Protein AF-0000000066500981 (afdb_homodimer)

Solvent-accessible surface area (backbone atoms only — not comparable to full-atom values): 19220 Å² total; per-residue (Å²): 120,46,75,49,78,55,69,68,71,47,73,71,57,41,53,46,51,35,51,40,52,43,44,22,35,72,69,68,42,78,68,48,54,39,63,82,63,52,68,67,59,40,48,52,50,50,52,52,50,39,54,33,30,69,68,67,34,36,46,37,38,35,33,30,51,96,88,37,67,46,30,38,35,32,42,34,45,65,88,78,34,69,18,34,65,40,37,34,36,48,44,64,74,38,58,28,77,91,57,58,96,68,57,55,67,61,52,50,53,54,51,50,50,53,54,39,41,75,71,52,30,30,36,41,33,37,66,38,46,61,83,38,64,66,60,53,52,51,45,47,73,73,60,35,42,78,36,35,59,43,74,65,51,35,46,38,69,84,49,79,87,39,58,38,30,30,31,34,34,34,34,60,35,76,75,54,46,71,70,108,119,47,76,47,77,55,71,68,71,49,71,70,56,41,54,44,48,34,52,42,52,42,46,23,34,72,68,69,43,78,70,49,56,40,63,84,61,53,68,68,59,39,48,53,50,51,51,52,51,38,53,32,30,69,69,66,35,37,48,37,39,35,32,31,50,97,87,36,69,45,30,38,36,33,41,35,45,64,90,78,33,69,19,35,67,40,36,34,36,49,45,62,73,40,56,27,78,92,57,57,94,67,59,55,66,61,52,50,53,54,50,50,50,53,54,39,42,76,71,52,30,30,38,42,32,38,67,40,47,60,83,39,64,67,61,53,52,51,43,46,74,73,61,33,42,79,36,36,56,45,74,66,50,35,47,38,71,84,50,78,86,39,56,39,30,31,30,35,33,36,32,59,34,76,74,54,48,71,70,109

Organism: Dictyostelium discoideum (NCBI:txid44689)

InterPro domains:
  IPR000182 GNAT domain [PF00583] (46-144)
  IPR000182 GNAT domain [PS51186] (4-174)
  IPR016181 Acyl-CoA N-acyltransferase [SSF55729] (15-170)
  IPR050769 N-acetyltransferase, camello-type [PTHR13947] (61-156)

Secondary structure (DSSP, 8-state):
-EEEEES---HHHHHHHHHHHHHHHHTT--SS-PSSPPHHHHHHHHHHHHHHHHTTSEEEEEEEETTEEEEEEEEE--SS-GGGTTEEEEEEEEE-GGG-SSSHHHHHHHHHHHHHHHTT--EEEEEEETT-HHHHHHHHHTT-EEEEEEEEEEEESSSTTEEEEEEEEEEE-GGGGG--/-EEEEES---HHHHHHHHHHHHHHHHTT--SS-PSSPPHHHHHHHHHHHHHHHHTTSEEEEEEEETTEEEEEEEEE--SS-GGGTTEEEEEEEEE-GGG-SSSHHHHHHHHHHHHHHHTT--EEEEEEETT-HHHHHHHHHTT-EEEEEEEEEEEESSSTTEEEEEEEEEEE-GGGGG--

Sequence (360 aa):
MEIISIELINDSIKEQLVNLLIDGVENKAAIGFNFPLSREKAIEFWDKVNDELKSKSRILLVTLIEGSIVATIQSSWSNTYSNAKHRCEIQKLIVHSTHRKKGIAKLLLSEIEKYSLSIGKELLILDTSSTDPVTRTLYKSIGYVEVGSIPFFASHVSNQGEYSGTTIYYKLIGSLSNLKMEIISIELINDSIKEQLVNLLIDGVENKAAIGFNFPLSREKAIEFWDKVNDELKSKSRILLVTLIEGSIVATIQSSWSNTYSNAKHRCEIQKLIVHSTHRKKGIAKLLLSEIEKYSLSIGKELLILDTSSTDPVTRTLYKSIGYVEVGSIPFFASHVSNQGEYSGTTIYYKLIGSLSNLK

Nearest PDB structures (foldseek):
  5isv-assembly2_B  TM=8.549E-01  e=2.775E-10  Escherichia coli O157:H7
  2cnt-assembly4_D  TM=8.231E-01  e=2.605E-10  Salmonella enterica subsp. enterica serovar Typhimurium str. LT2
  3igr-assembly1_A  TM=7.800E-01  e=1.404E-08  Aliivibrio fischeri ES114
  8g0l-assembly1_A  TM=7.829E-01  e=1.064E-07  Homo sapiens
  6vp9-assembly1_A  TM=7.834E-01  e=1.286E-07  Homo sapiens

Foldseek 3Di:
DDKDKDLAQDPVNLVLQLVQVQQCQVVPFQAADEPRDDSVNSSVVVVVVRVCSNVVQKIKMFDDDPRGTFWIKMWGHDPPDPVTQQAIEIHRTTGRPVCPPVCVSVVNVVVVCVVSVVSRHFKYKYKGWPPDPVVVVSCVVVAKDWDAKDAQPADHPVVPPDGTMMIMTMHGHDPVNVVD/DDKDKDLAQDPVNLVLQLVQVQQCQVVPFQAADEPRDDSVNSSVVVVVVRVCSNVVQKIKMFDDDPRGTFWIKMWGHDPPDPVTQQAIEIHRTTGRPVCPPVCVSVVNVVVVCVVSVVSRHFKYKYKGWPPDPVVVCSCVVVAKDWDAKDWQPADHPVVPPDGTMMIMTMHGHDPVNVVD

pLDDT: mean 95.31, std 6.76, range [58.88, 98.94]

Structure (mmCIF, N/CA/C/O backbone):
data_AF-0000000066500981-model_v1
#
loop_
_entity.id
_entity.type
_entity.pdbx_description
1 polymer 'N-acetyltransferase domain-containing protein'
#
loop_
_atom_site.group_PDB
_atom_site.id
_atom_site.type_symbol
_atom_site.label_atom_id
_atom_site.label_alt_id
_atom_site.label_comp_id
_atom_site.label_asym_id
_atom_site.label_entity_id
_atom_site.label_seq_id
_atom_site.pdbx_PDB_ins_code
_atom_site.Cartn_x
_atom_site.Cartn_y
_atom_site.Cartn_z
_atom_site.occupancy
_atom_site.B_iso_or_equiv
_atom_site.auth_seq_id
_atom_site.auth_comp_id
_atom_site.auth_asym_id
_atom_site.auth_atom_id
_atom_site.pdbx_PDB_model_num
ATOM 1 N N . MET A 1 1 ? 11.078 -25.594 -18.312 1 91.94 1 MET A N 1
ATOM 2 C CA . MET A 1 1 ? 10.602 -24.516 -17.453 1 91.94 1 MET A CA 1
ATOM 3 C C . MET A 1 1 ? 11.523 -23.297 -17.547 1 91.94 1 MET A C 1
ATOM 5 O O . MET A 1 1 ? 12.742 -23.422 -17.438 1 91.94 1 MET A O 1
ATOM 9 N N . GLU A 1 2 ? 10.969 -22.156 -17.922 1 96.06 2 GLU A N 1
ATOM 10 C CA . GLU A 1 2 ? 11.734 -20.922 -18.047 1 96.06 2 GLU A CA 1
ATOM 11 C C . GLU A 1 2 ? 11.031 -19.766 -17.344 1 96.06 2 GLU A C 1
ATOM 13 O O . GLU A 1 2 ? 9.805 -19.672 -17.359 1 96.06 2 GLU A O 1
ATOM 18 N N . ILE A 1 3 ? 11.828 -18.922 -16.719 1 98.06 3 ILE A N 1
ATOM 19 C CA . ILE A 1 3 ? 11.289 -17.719 -16.109 1 98.06 3 ILE A CA 1
ATOM 20 C C . ILE A 1 3 ? 11.727 -16.5 -16.922 1 98.06 3 ILE A C 1
ATOM 22 O O . ILE A 1 3 ? 12.914 -16.328 -17.203 1 98.06 3 ILE A O 1
ATOM 26 N N . ILE A 1 4 ? 10.805 -15.68 -17.344 1 97.62 4 ILE A N 1
ATOM 27 C CA . ILE A 1 4 ? 11.164 -14.516 -18.141 1 97.62 4 ILE A CA 1
ATOM 28 C C . ILE A 1 4 ? 10.461 -13.281 -17.594 1 97.62 4 ILE A C 1
ATOM 30 O O . ILE A 1 4 ? 9.445 -13.383 -16.906 1 97.62 4 ILE A O 1
ATOM 34 N N . SER A 1 5 ? 11.016 -12.141 -17.875 1 98.06 5 SER A N 1
ATOM 35 C CA . SER A 1 5 ? 10.43 -10.852 -17.516 1 98.06 5 SER A CA 1
ATOM 36 C C . SER A 1 5 ? 9.531 -10.336 -18.641 1 98.06 5 SER A C 1
ATOM 38 O O . SER A 1 5 ? 9.93 -10.344 -19.812 1 98.06 5 SER A O 1
ATOM 40 N N . ILE A 1 6 ? 8.344 -9.914 -18.328 1 98.19 6 ILE A N 1
ATOM 41 C CA . ILE A 1 6 ? 7.41 -9.344 -19.297 1 98.19 6 ILE A CA 1
ATOM 42 C C . ILE A 1 6 ? 7.48 -7.816 -19.25 1 98.19 6 ILE A C 1
ATOM 44 O O . ILE A 1 6 ? 7.254 -7.219 -18.188 1 98.19 6 ILE A O 1
ATOM 48 N N . GLU A 1 7 ? 7.73 -7.211 -20.359 1 96 7 GLU A N 1
ATOM 49 C CA . GLU A 1 7 ? 7.844 -5.758 -20.406 1 96 7 GLU A CA 1
ATOM 50 C C . GLU A 1 7 ? 6.539 -5.117 -20.891 1 96 7 GLU A C 1
ATOM 52 O O . GLU A 1 7 ? 6.277 -3.947 -20.594 1 96 7 GLU A O 1
ATOM 57 N N . LEU A 1 8 ? 5.859 -5.938 -21.656 1 97.38 8 LEU A N 1
ATOM 58 C CA . LEU A 1 8 ? 4.582 -5.516 -22.234 1 97.38 8 LEU A CA 1
ATOM 59 C C . LEU A 1 8 ? 3.627 -6.699 -22.359 1 97.38 8 LEU A C 1
ATOM 61 O O . LEU A 1 8 ? 4.02 -7.77 -22.828 1 97.38 8 LEU A O 1
ATOM 65 N N . ILE A 1 9 ? 2.424 -6.414 -21.938 1 98.62 9 ILE A N 1
ATOM 66 C CA . ILE A 1 9 ? 1.414 -7.465 -22.031 1 98.62 9 ILE A CA 1
ATOM 67 C C . ILE A 1 9 ? 0.625 -7.312 -23.328 1 98.62 9 ILE A C 1
ATOM 69 O O . ILE A 1 9 ? -0.277 -6.477 -23.422 1 98.62 9 ILE A O 1
ATOM 73 N N . ASN A 1 10 ? 0.922 -8.102 -24.328 1 97.81 10 ASN A N 1
ATOM 74 C CA . ASN A 1 10 ? 0.124 -8.109 -25.547 1 97.81 10 ASN A CA 1
ATOM 75 C C . ASN A 1 10 ? -1.108 -9 -25.406 1 97.81 10 ASN A C 1
ATOM 77 O O . ASN A 1 10 ? -1.33 -9.594 -24.344 1 97.81 10 ASN A O 1
ATOM 81 N N . ASP A 1 11 ? -1.882 -9.156 -26.422 1 97.5 11 ASP A N 1
ATOM 82 C CA . ASP A 1 11 ? -3.17 -9.836 -26.344 1 97.5 11 ASP A CA 1
ATOM 83 C C . ASP A 1 11 ? -2.99 -11.312 -25.984 1 97.5 11 ASP A C 1
ATOM 85 O O . ASP A 1 11 ? -3.729 -11.852 -25.156 1 97.5 11 ASP A O 1
ATOM 89 N N . SER A 1 12 ? -2.061 -11.953 -26.578 1 97.31 12 SER A N 1
ATOM 90 C CA . SER A 1 12 ? -1.837 -13.375 -26.328 1 97.31 12 SER A CA 1
ATOM 91 C C . SER A 1 12 ? -1.402 -13.617 -24.891 1 97.31 12 SER A C 1
ATOM 93 O O . SER A 1 12 ? -1.925 -14.516 -24.219 1 97.31 12 SER A O 1
ATOM 95 N N . ILE A 1 13 ? -0.429 -12.836 -24.453 1 98.38 13 ILE A N 1
ATOM 96 C CA . ILE A 1 13 ? 0.041 -12.93 -23.062 1 98.38 13 ILE A CA 1
ATOM 97 C C . ILE A 1 13 ? -1.108 -12.617 -22.109 1 98.38 13 ILE A C 1
ATOM 99 O O . ILE A 1 13 ? -1.301 -13.328 -21.125 1 98.38 13 ILE A O 1
ATOM 103 N N . LYS A 1 14 ? -1.845 -11.586 -22.484 1 98.62 14 LYS A N 1
ATOM 104 C CA . LYS A 1 14 ? -2.951 -11.156 -21.641 1 98.62 14 LYS A CA 1
ATOM 105 C C . LYS A 1 14 ? -3.957 -12.289 -21.438 1 98.62 14 LYS A C 1
ATOM 107 O O . LYS A 1 14 ? -4.434 -12.508 -20.312 1 98.62 14 LYS A O 1
ATOM 112 N N . GLU A 1 15 ? -4.27 -12.977 -22.438 1 98.75 15 GLU A N 1
ATOM 113 C CA . GLU A 1 15 ? -5.219 -14.078 -22.359 1 98.75 15 GLU A CA 1
ATOM 114 C C . GLU A 1 15 ? -4.738 -15.148 -21.375 1 98.75 15 GLU A C 1
ATOM 116 O O . GLU A 1 15 ? -5.52 -15.641 -20.562 1 98.75 15 GLU A O 1
ATOM 121 N N . GLN A 1 16 ? -3.531 -15.484 -21.422 1 98.88 16 GLN A N 1
ATOM 122 C CA . GLN A 1 16 ? -2.975 -16.5 -20.531 1 98.88 16 GLN A CA 1
ATOM 123 C C . GLN A 1 16 ? -2.959 -16 -19.078 1 98.88 16 GLN A C 1
ATOM 125 O O . GLN A 1 16 ? -3.277 -16.75 -18.156 1 98.88 16 GLN A O 1
ATOM 130 N N . LEU A 1 17 ? -2.635 -14.773 -18.922 1 98.94 17 LEU A N 1
ATOM 131 C CA . LEU A 1 17 ? -2.574 -14.188 -17.578 1 98.94 17 LEU A CA 1
ATOM 132 C C . LEU A 1 17 ? -3.965 -14.109 -16.969 1 98.94 17 LEU A C 1
ATOM 134 O O . LEU A 1 17 ? -4.133 -14.359 -15.766 1 98.94 17 LEU A O 1
ATOM 138 N N . VAL A 1 18 ? -4.91 -13.727 -17.812 1 98.88 18 VAL A N 1
ATOM 139 C CA . VAL A 1 18 ? -6.293 -13.672 -17.344 1 98.88 18 VAL A CA 1
ATOM 140 C C . VAL A 1 18 ? -6.734 -15.047 -16.859 1 98.88 18 VAL A C 1
ATOM 142 O O . VAL A 1 18 ? -7.285 -15.172 -15.766 1 98.88 18 VAL A O 1
ATOM 145 N N . ASN A 1 19 ? -6.434 -16.062 -17.625 1 98.81 19 ASN A N 1
ATOM 146 C CA . ASN A 1 19 ? -6.801 -17.422 -17.25 1 98.81 19 ASN A CA 1
ATOM 147 C C . ASN A 1 19 ? -6.09 -17.859 -15.977 1 98.81 19 ASN A C 1
ATOM 149 O O . ASN A 1 19 ? -6.684 -18.531 -15.133 1 98.81 19 ASN A O 1
ATOM 153 N N . LEU A 1 20 ? -4.902 -17.516 -15.867 1 98.88 20 LEU A N 1
ATOM 154 C CA . LEU A 1 20 ? -4.133 -17.875 -14.68 1 98.88 20 LEU A CA 1
ATOM 155 C C . LEU A 1 20 ? -4.715 -17.203 -13.438 1 98.88 20 LEU A C 1
ATOM 157 O O . LEU A 1 20 ? -4.848 -17.828 -12.391 1 98.88 20 LEU A O 1
ATOM 161 N N . LEU A 1 21 ? -5.043 -15.922 -13.562 1 98.81 21 LEU A N 1
ATOM 162 C CA . LEU A 1 21 ? -5.629 -15.195 -12.445 1 98.81 21 LEU A CA 1
ATOM 163 C C . LEU A 1 21 ? -6.945 -15.828 -12.008 1 98.81 21 LEU A C 1
ATOM 165 O O . LEU A 1 21 ? -7.172 -16.031 -10.812 1 98.81 21 LEU A O 1
ATOM 169 N N . ILE A 1 22 ? -7.762 -16.156 -12.969 1 98.69 22 ILE A N 1
ATOM 170 C CA . ILE A 1 22 ? -9.062 -16.75 -12.68 1 98.69 22 ILE A CA 1
ATOM 171 C C . ILE A 1 22 ? -8.867 -18.109 -12.008 1 98.69 22 ILE A C 1
ATOM 173 O O . ILE A 1 22 ? -9.531 -18.422 -11.023 1 98.69 22 ILE A O 1
ATOM 177 N N . ASP A 1 23 ? -7.93 -18.922 -12.508 1 98.62 23 ASP A N 1
ATOM 178 C CA . ASP A 1 23 ? -7.609 -20.203 -11.883 1 98.62 23 ASP A CA 1
ATOM 179 C C . ASP A 1 23 ? -7.172 -20.016 -10.438 1 98.62 23 ASP A C 1
ATOM 181 O O . ASP A 1 23 ? -7.598 -20.75 -9.547 1 98.62 23 ASP A O 1
ATOM 185 N N . GLY A 1 24 ? -6.281 -19.031 -10.203 1 97.44 24 GLY A N 1
ATOM 186 C CA . GLY A 1 24 ? -5.832 -18.75 -8.852 1 97.44 24 GLY A CA 1
ATOM 187 C C . GLY A 1 24 ? -6.969 -18.422 -7.906 1 97.44 24 GLY A C 1
ATOM 188 O O . GLY A 1 24 ? -7.047 -18.984 -6.805 1 97.44 24 GLY A O 1
ATOM 189 N N . VAL A 1 25 ? -7.848 -17.547 -8.336 1 96.75 25 VAL A N 1
ATOM 190 C CA . VAL A 1 25 ? -8.977 -17.125 -7.512 1 96.75 25 VAL A CA 1
ATOM 191 C C . VAL A 1 25 ? -9.898 -18.328 -7.25 1 96.75 25 VAL A C 1
ATOM 193 O O . VAL A 1 25 ? -10.328 -18.547 -6.117 1 96.75 25 VAL A O 1
ATOM 196 N N . GLU A 1 26 ? -10.133 -19.109 -8.25 1 95.94 26 GLU A N 1
ATOM 197 C CA . GLU A 1 26 ? -10.984 -20.297 -8.133 1 95.94 26 GLU A CA 1
ATOM 198 C C . GLU A 1 26 ? -10.398 -21.297 -7.141 1 95.94 26 GLU A C 1
ATOM 200 O O . GLU A 1 26 ? -11.141 -22.016 -6.469 1 95.94 26 GLU A O 1
ATOM 205 N N . ASN A 1 27 ? -9.156 -21.297 -7.113 1 94.88 27 ASN A N 1
ATOM 206 C CA . ASN A 1 27 ? -8.492 -22.281 -6.266 1 94.88 27 ASN A CA 1
ATOM 207 C C . ASN A 1 27 ? -7.918 -21.625 -5.004 1 94.88 27 ASN A C 1
ATOM 209 O O . ASN A 1 27 ? -6.891 -22.062 -4.488 1 94.88 27 ASN A O 1
ATOM 213 N N . LYS A 1 28 ? -8.398 -20.5 -4.551 1 89.44 28 LYS A N 1
ATOM 214 C CA . LYS A 1 28 ? -8.297 -19.906 -3.225 1 89.44 28 LYS A CA 1
ATOM 215 C C . LYS A 1 28 ? -6.926 -19.281 -3 1 89.44 28 LYS A C 1
ATOM 217 O O . LYS A 1 28 ? -6.402 -19.297 -1.885 1 89.44 28 LYS A O 1
ATOM 222 N N . ALA A 1 29 ? -6.359 -18.875 -4.117 1 90 29 ALA A N 1
ATOM 223 C CA . ALA A 1 29 ? -5.152 -18.078 -3.93 1 90 29 ALA A CA 1
ATOM 224 C C . ALA A 1 29 ? -5.469 -16.766 -3.209 1 90 29 ALA A C 1
ATOM 226 O O . ALA A 1 29 ? -6.492 -16.141 -3.473 1 90 29 ALA A O 1
ATOM 227 N N . ALA A 1 30 ? -4.676 -16.344 -2.271 1 90.25 30 ALA A N 1
ATOM 228 C CA . ALA A 1 30 ? -4.836 -15.094 -1.533 1 90.25 30 ALA A CA 1
ATOM 229 C C . ALA A 1 30 ? -4.258 -13.914 -2.312 1 90.25 30 ALA A C 1
ATOM 231 O O . ALA A 1 30 ? -3.232 -13.352 -1.922 1 90.25 30 ALA A O 1
ATOM 232 N N . ILE A 1 31 ? -5.027 -13.516 -3.363 1 95.06 31 ILE A N 1
ATOM 233 C CA . ILE A 1 31 ? -4.41 -12.555 -4.273 1 95.06 31 ILE A CA 1
ATOM 234 C C . ILE A 1 31 ? -5.34 -11.367 -4.48 1 95.06 31 ILE A C 1
ATOM 236 O O . ILE A 1 31 ? -5.262 -10.68 -5.504 1 95.06 31 ILE A O 1
ATOM 240 N N . GLY A 1 32 ? -6.336 -11.133 -3.58 1 96.5 32 GLY A N 1
ATOM 241 C CA . GLY A 1 32 ? -7.035 -9.859 -3.521 1 96.5 32 GLY A CA 1
ATOM 242 C C . GLY A 1 32 ? -8.422 -9.914 -4.129 1 96.5 32 GLY A C 1
ATOM 243 O O . GLY A 1 32 ? -9.156 -8.922 -4.105 1 96.5 32 GLY A O 1
ATOM 244 N N . PHE A 1 33 ? -8.883 -11.102 -4.629 1 96.44 33 PHE A N 1
ATOM 245 C CA . PHE A 1 33 ? -10.164 -11.203 -5.312 1 96.44 33 PHE A CA 1
ATOM 246 C C . PHE A 1 33 ? -11.047 -12.25 -4.652 1 96.44 33 PHE A C 1
ATOM 248 O O . PHE A 1 33 ? -10.547 -13.219 -4.078 1 96.44 33 PHE A O 1
ATOM 255 N N . ASN A 1 34 ? -12.32 -12.055 -4.77 1 94.31 34 ASN A N 1
ATOM 256 C CA . ASN A 1 34 ? -13.297 -13.062 -4.375 1 94.31 34 ASN A CA 1
ATOM 257 C C . ASN A 1 34 ? -13.727 -13.922 -5.562 1 94.31 34 ASN A C 1
ATOM 259 O O . ASN A 1 34 ? -13.766 -13.438 -6.699 1 94.31 34 ASN A O 1
ATOM 263 N N . PHE A 1 35 ? -14 -15.086 -5.191 1 92.75 35 PHE A N 1
ATOM 264 C CA . PHE A 1 35 ? -14.617 -15.953 -6.188 1 92.75 35 PHE A CA 1
ATOM 265 C C . PHE A 1 35 ? -16.125 -15.68 -6.273 1 92.75 35 PHE A C 1
ATOM 267 O O . PHE A 1 35 ? -16.781 -15.508 -5.254 1 92.75 35 PHE A O 1
ATOM 274 N N . PRO A 1 36 ? -16.625 -15.727 -7.539 1 94.88 36 PRO A N 1
ATOM 275 C CA . PRO A 1 36 ? -15.953 -15.836 -8.836 1 94.88 36 PRO A CA 1
ATOM 276 C C . PRO A 1 36 ? -15.367 -14.508 -9.312 1 94.88 36 PRO A C 1
ATOM 278 O O . PRO A 1 36 ? -15.867 -13.438 -8.938 1 94.88 36 PRO A O 1
ATOM 281 N N . LEU A 1 37 ? -14.336 -14.609 -10.023 1 97.06 37 LEU A N 1
ATOM 282 C CA . LEU A 1 37 ? -13.758 -13.453 -10.711 1 97.06 37 LEU A CA 1
ATOM 283 C C . LEU A 1 37 ? -14.156 -13.445 -12.188 1 97.06 37 LEU A C 1
ATOM 285 O O . LEU A 1 37 ? -13.875 -14.398 -12.914 1 97.06 37 LEU A O 1
ATOM 289 N N . SER A 1 38 ? -14.812 -12.383 -12.578 1 97.56 38 SER A N 1
ATOM 290 C CA . SER A 1 38 ? -15.219 -12.297 -13.977 1 97.56 38 SER A CA 1
ATOM 291 C C . SER A 1 38 ? -14.023 -12.047 -14.891 1 97.56 38 SER A C 1
ATOM 293 O O . SER A 1 38 ? -13.016 -11.492 -14.453 1 97.56 38 SER A O 1
ATOM 295 N N . ARG A 1 39 ? -14.156 -12.461 -16.094 1 98.44 39 ARG A N 1
ATOM 296 C CA . ARG A 1 39 ? -13.117 -12.227 -17.078 1 98.44 39 ARG A CA 1
ATOM 297 C C . ARG A 1 39 ? -12.875 -10.734 -17.281 1 98.44 39 ARG A C 1
ATOM 299 O O . ARG A 1 39 ? -11.734 -10.297 -17.422 1 98.44 39 ARG A O 1
ATOM 306 N N . GLU A 1 40 ? -13.914 -9.953 -17.234 1 98.19 40 GLU A N 1
ATOM 307 C CA . GLU A 1 40 ? -13.812 -8.508 -17.422 1 98.19 40 GLU A CA 1
ATOM 308 C C . GLU A 1 40 ? -12.945 -7.875 -16.328 1 98.19 40 GLU A C 1
ATOM 310 O O . GLU A 1 40 ? -12.086 -7.043 -16.625 1 98.19 40 GLU A O 1
ATOM 315 N N . LYS A 1 41 ? -13.148 -8.266 -15.133 1 98 41 LYS A N 1
ATOM 316 C CA . LYS A 1 41 ? -12.375 -7.734 -14.016 1 98 41 LYS A CA 1
ATOM 317 C C . LYS A 1 41 ? -10.93 -8.195 -14.078 1 98 41 LYS A C 1
ATOM 319 O O . LYS A 1 41 ? -10.016 -7.445 -13.734 1 98 41 LYS A O 1
ATOM 324 N N . ALA A 1 42 ? -10.75 -9.406 -14.5 1 98.75 42 ALA A N 1
ATOM 325 C CA . ALA A 1 42 ? -9.391 -9.914 -14.688 1 98.75 42 ALA A CA 1
ATOM 326 C C . ALA A 1 42 ? -8.648 -9.117 -15.75 1 98.75 42 ALA A C 1
ATOM 328 O O . ALA A 1 42 ? -7.473 -8.781 -15.578 1 98.75 42 ALA A O 1
ATOM 329 N N . ILE A 1 43 ? -9.328 -8.836 -16.812 1 98.75 43 ILE A N 1
ATOM 330 C CA . ILE A 1 43 ? -8.742 -8.047 -17.891 1 98.75 43 ILE A CA 1
ATOM 331 C C . ILE A 1 43 ? -8.375 -6.656 -17.375 1 98.75 43 ILE A C 1
ATOM 333 O O . ILE A 1 43 ? -7.273 -6.16 -17.625 1 98.75 43 ILE A O 1
ATOM 337 N N . GLU A 1 44 ? -9.25 -6.074 -16.656 1 98.31 44 GLU A N 1
ATOM 338 C CA . GLU A 1 44 ? -9.016 -4.746 -16.094 1 98.31 44 GLU A CA 1
ATOM 339 C C . GLU A 1 44 ? -7.77 -4.742 -15.211 1 98.31 44 GLU A C 1
ATOM 341 O O . GLU A 1 44 ? -6.973 -3.805 -15.258 1 98.31 44 GLU A O 1
ATOM 346 N N . PHE A 1 45 ? -7.684 -5.789 -14.438 1 98.62 45 PHE A N 1
ATOM 347 C CA . PHE A 1 45 ? -6.52 -5.902 -13.562 1 98.62 45 PHE A CA 1
ATOM 348 C C . PHE A 1 45 ? -5.23 -5.918 -14.375 1 98.62 45 PHE A C 1
ATOM 350 O O . PHE A 1 45 ? -4.301 -5.16 -14.086 1 98.62 45 PHE A O 1
ATOM 357 N N . TRP A 1 46 ? -5.188 -6.703 -15.336 1 98.81 46 TRP A N 1
ATOM 358 C CA . TRP A 1 46 ? -3.951 -6.859 -16.094 1 98.81 46 TRP A CA 1
ATOM 359 C C . TRP A 1 46 ? -3.678 -5.633 -16.953 1 98.81 46 TRP A C 1
ATOM 361 O O . TRP A 1 46 ? -2.523 -5.32 -17.25 1 98.81 46 TRP A O 1
ATOM 371 N N . ASP A 1 47 ? -4.727 -4.902 -17.375 1 98.56 47 ASP A N 1
ATOM 372 C CA . ASP A 1 47 ? -4.527 -3.629 -18.047 1 98.56 47 ASP A CA 1
ATOM 373 C C . ASP A 1 47 ? -3.824 -2.623 -17.141 1 98.56 47 ASP A C 1
ATOM 375 O O . ASP A 1 47 ? -2.943 -1.885 -17.578 1 98.56 47 ASP A O 1
ATOM 379 N N . LYS A 1 48 ? -4.25 -2.654 -15.906 1 97.75 48 LYS A N 1
ATOM 380 C CA . LYS A 1 48 ? -3.6 -1.773 -14.945 1 97.75 48 LYS A CA 1
ATOM 381 C C . LYS A 1 48 ? -2.143 -2.172 -14.727 1 97.75 48 LYS A C 1
ATOM 383 O O . LYS A 1 48 ? -1.262 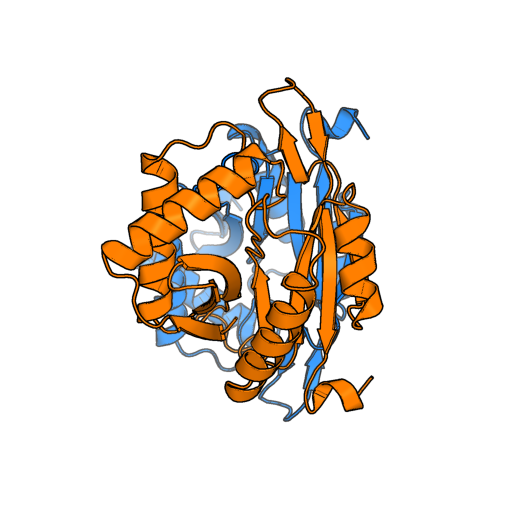-1.312 -14.664 1 97.75 48 LYS A O 1
ATOM 388 N N . VAL A 1 49 ? -1.905 -3.494 -14.602 1 98.62 49 VAL A N 1
ATOM 389 C CA . VAL A 1 49 ? -0.536 -3.982 -14.484 1 98.62 49 VAL A CA 1
ATOM 390 C C . VAL A 1 49 ? 0.285 -3.525 -15.688 1 98.62 49 VAL A C 1
ATOM 392 O O . VAL A 1 49 ? 1.411 -3.049 -15.531 1 98.62 49 VAL A O 1
ATOM 395 N N . ASN A 1 50 ? -0.282 -3.621 -16.844 1 98.75 50 ASN A N 1
ATOM 396 C CA . ASN A 1 50 ? 0.407 -3.223 -18.062 1 98.75 50 ASN A CA 1
ATOM 397 C C . ASN A 1 50 ? 0.791 -1.745 -18.031 1 98.75 50 ASN A C 1
ATOM 399 O O . ASN A 1 50 ? 1.884 -1.375 -18.469 1 98.75 50 ASN A O 1
ATOM 403 N N . ASP A 1 51 ? -0.117 -0.907 -17.594 1 97.5 51 ASP A N 1
ATOM 404 C CA . ASP A 1 51 ? 0.172 0.518 -17.469 1 97.5 51 ASP A CA 1
ATOM 405 C C . ASP A 1 51 ? 1.365 0.754 -16.547 1 97.5 51 ASP A C 1
ATOM 407 O O . ASP A 1 51 ? 2.207 1.612 -16.812 1 97.5 51 ASP A O 1
ATOM 411 N N . GLU A 1 52 ? 1.427 0.003 -15.484 1 97.69 52 GLU A N 1
ATOM 412 C CA . GLU A 1 52 ? 2.49 0.182 -14.5 1 97.69 52 GLU A CA 1
ATOM 413 C C . GLU A 1 52 ? 3.812 -0.39 -15.008 1 97.69 52 GLU A C 1
ATOM 415 O O . GLU A 1 52 ? 4.887 0.067 -14.609 1 97.69 52 GLU A O 1
ATOM 420 N N . LEU A 1 53 ? 3.729 -1.424 -15.852 1 98.19 53 LEU A N 1
ATOM 421 C CA . LEU A 1 53 ? 4.934 -1.883 -16.531 1 98.19 53 LEU A CA 1
ATOM 422 C C . LEU A 1 53 ? 5.508 -0.783 -17.422 1 98.19 53 LEU A C 1
ATOM 424 O O . LEU A 1 53 ? 6.715 -0.529 -17.406 1 98.19 53 LEU A O 1
ATOM 428 N N . LYS A 1 54 ? 4.672 -0.046 -18.078 1 96.62 54 LYS A N 1
ATOM 429 C CA . LYS A 1 54 ? 5.078 1.013 -19 1 96.62 54 LYS A CA 1
ATOM 430 C C . LYS A 1 54 ? 5.688 2.191 -18.25 1 96.62 54 LYS A C 1
ATOM 432 O O . LYS A 1 54 ? 6.648 2.805 -18.719 1 96.62 54 LYS A O 1
ATOM 437 N N . SER A 1 55 ? 5.137 2.445 -17.125 1 95.19 55 SER A N 1
ATOM 438 C CA . SER A 1 55 ? 5.609 3.584 -16.344 1 95.19 55 SER A CA 1
ATOM 439 C C . SER A 1 55 ? 6.836 3.215 -15.508 1 95.19 55 SER A C 1
ATOM 441 O O . SER A 1 55 ? 7.344 4.039 -14.742 1 95.19 55 SER A O 1
ATOM 443 N N . LYS A 1 56 ? 7.273 1.938 -15.602 1 95.75 56 LYS A N 1
ATOM 444 C CA . LYS A 1 56 ? 8.461 1.438 -14.914 1 95.75 56 LYS A CA 1
ATOM 445 C C . LYS A 1 56 ? 8.297 1.546 -13.398 1 95.75 56 LYS A C 1
ATOM 447 O O . LYS A 1 56 ? 9.203 2.01 -12.703 1 95.75 56 LYS A O 1
ATOM 452 N N . SER A 1 57 ? 7.137 1.198 -12.922 1 97.62 57 SER A N 1
ATOM 453 C CA . SER A 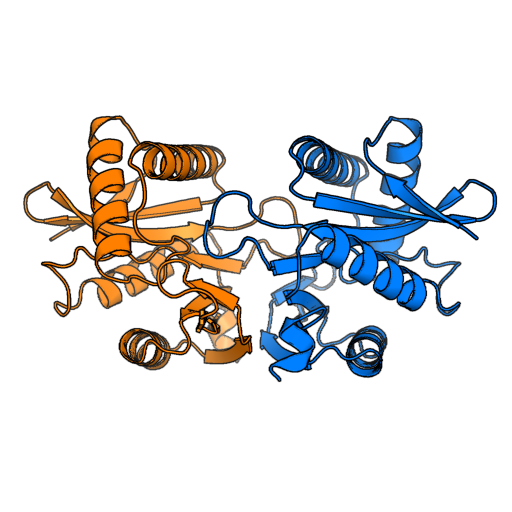1 57 ? 6.859 1.153 -11.492 1 97.62 57 SER A CA 1
ATOM 454 C C . SER A 1 57 ? 6.523 -0.262 -11.039 1 97.62 57 SER A C 1
ATOM 456 O O . SER A 1 57 ? 6.102 -0.47 -9.898 1 97.62 57 SER A O 1
ATOM 458 N N . ARG A 1 58 ? 6.707 -1.222 -11.992 1 98.31 58 ARG A N 1
ATOM 459 C CA . ARG A 1 58 ? 6.395 -2.619 -11.711 1 98.31 58 ARG A CA 1
ATOM 460 C C . ARG A 1 58 ? 7.184 -3.551 -12.625 1 98.31 58 ARG A C 1
ATOM 462 O O . ARG A 1 58 ? 7.555 -3.166 -13.742 1 98.31 58 ARG A O 1
ATOM 469 N N . ILE A 1 59 ? 7.492 -4.68 -12.164 1 98.25 59 ILE A N 1
ATOM 470 C CA . ILE A 1 59 ? 8.023 -5.754 -13 1 98.25 59 ILE A CA 1
ATOM 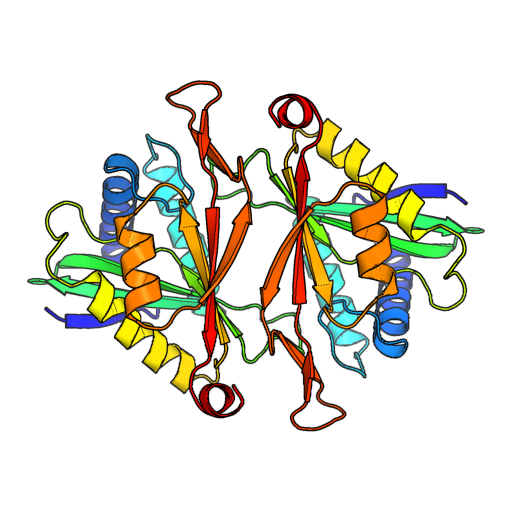471 C C . ILE A 1 59 ? 7.137 -6.992 -12.867 1 98.25 59 ILE A C 1
ATOM 473 O O . ILE A 1 59 ? 6.5 -7.203 -11.836 1 98.25 59 ILE A O 1
ATOM 477 N N . LEU A 1 60 ? 7.074 -7.754 -13.93 1 98.81 60 LEU A N 1
ATOM 478 C CA . LEU A 1 60 ? 6.312 -8.992 -14 1 98.81 60 LEU A CA 1
ATOM 479 C C . LEU A 1 60 ? 7.18 -10.141 -14.516 1 98.81 60 LEU A C 1
ATOM 481 O O . LEU A 1 60 ? 7.715 -10.07 -15.625 1 98.81 60 LEU A O 1
ATOM 485 N N . LEU A 1 61 ? 7.371 -11.141 -13.688 1 98.88 61 LEU A N 1
ATOM 486 C CA . LEU A 1 61 ? 7.984 -12.383 -14.125 1 98.88 61 LEU A CA 1
ATOM 487 C C . LEU A 1 61 ? 6.93 -13.469 -14.344 1 98.88 61 LEU A C 1
ATOM 489 O O . LEU A 1 61 ? 5.977 -13.57 -13.57 1 98.88 61 LEU A O 1
ATOM 493 N N . VAL A 1 62 ? 7.18 -14.273 -15.359 1 98.81 62 VAL A N 1
ATOM 494 C CA . VAL A 1 62 ? 6.309 -15.414 -15.609 1 98.81 62 VAL A CA 1
ATOM 495 C C . VAL A 1 62 ? 7.145 -16.688 -15.758 1 98.81 62 VAL A C 1
ATOM 497 O O . VAL A 1 62 ? 8.312 -16.625 -16.156 1 98.81 62 VAL A O 1
ATOM 500 N N . THR A 1 63 ? 6.566 -17.781 -15.367 1 98.75 63 THR A N 1
ATOM 501 C CA . THR A 1 63 ? 7.121 -19.109 -15.641 1 98.75 63 THR A CA 1
ATOM 502 C C . THR A 1 63 ? 6.434 -19.734 -16.844 1 98.75 63 THR A C 1
ATOM 504 O O . THR A 1 63 ? 5.203 -19.828 -16.891 1 98.75 63 THR A O 1
ATOM 507 N N . LEU A 1 64 ? 7.23 -20.172 -17.797 1 98.25 64 LEU A N 1
ATOM 508 C CA . LEU A 1 64 ? 6.73 -20.859 -18.969 1 98.25 64 LEU A CA 1
ATOM 509 C C . LEU A 1 64 ? 7.074 -22.359 -18.922 1 98.25 64 LEU A C 1
ATOM 511 O O . LEU A 1 64 ? 8.219 -22.719 -18.656 1 98.25 64 LEU A O 1
ATOM 515 N N . ILE A 1 65 ? 6.055 -23.141 -19.094 1 97.62 65 ILE A N 1
ATOM 516 C CA . ILE A 1 65 ? 6.238 -24.562 -19.328 1 97.62 65 ILE A CA 1
ATOM 517 C C . ILE A 1 65 ? 5.605 -24.953 -20.656 1 97.62 65 ILE A C 1
ATOM 519 O O . ILE A 1 65 ? 4.398 -24.797 -20.859 1 97.62 65 ILE A O 1
ATOM 523 N N . GLU A 1 66 ? 6.41 -25.422 -21.609 1 95.44 66 GLU A N 1
ATOM 524 C CA . GLU A 1 66 ? 5.973 -25.812 -22.938 1 95.44 66 GLU A CA 1
ATOM 525 C C . GLU A 1 66 ? 5.211 -24.672 -23.625 1 95.44 66 GLU A C 1
ATOM 527 O O . GLU A 1 66 ? 4.129 -24.891 -24.172 1 95.44 66 GLU A O 1
ATOM 532 N N . GLY A 1 67 ? 5.605 -23.422 -23.406 1 94.69 67 GLY A N 1
ATOM 533 C CA . GLY A 1 67 ? 5.078 -22.25 -24.094 1 94.69 67 GLY A CA 1
ATOM 534 C C . GLY A 1 67 ? 3.883 -21.625 -23.391 1 94.69 67 GLY A C 1
ATOM 535 O O . GLY A 1 67 ? 3.365 -20.594 -23.828 1 94.69 67 GLY A O 1
ATOM 536 N N . SER A 1 68 ? 3.482 -22.219 -22.266 1 97.75 68 SER A N 1
ATOM 537 C CA . SER A 1 68 ? 2.326 -21.703 -21.531 1 97.75 68 SER A CA 1
ATOM 538 C C . SER A 1 68 ? 2.746 -21.047 -20.219 1 97.75 68 SER A C 1
ATOM 540 O O . SER A 1 68 ? 3.617 -21.562 -19.516 1 97.75 68 SER A O 1
ATOM 542 N N . ILE A 1 69 ? 2.129 -19.953 -19.922 1 98.75 69 ILE A N 1
ATOM 543 C CA . ILE A 1 69 ? 2.363 -19.297 -18.641 1 98.75 69 ILE A CA 1
ATOM 544 C C . ILE A 1 69 ? 1.671 -20.078 -17.531 1 98.75 69 ILE A C 1
ATOM 546 O O . ILE A 1 69 ? 0.451 -20.25 -17.547 1 98.75 69 ILE A O 1
ATOM 550 N N . VAL A 1 70 ? 2.455 -20.469 -16.5 1 98.75 70 VAL A N 1
ATOM 551 C CA . VAL A 1 70 ? 1.853 -21.297 -15.469 1 98.75 70 VAL A CA 1
ATOM 552 C C . VAL A 1 70 ? 1.972 -20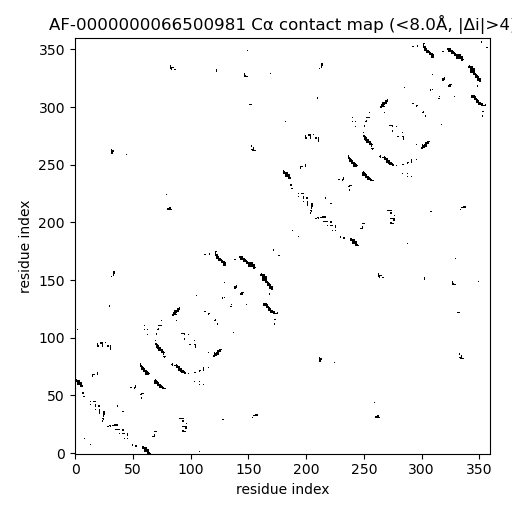.609 -14.109 1 98.75 70 VAL A C 1
ATOM 554 O O . VAL A 1 70 ? 1.38 -21.047 -13.125 1 98.75 70 VAL A O 1
ATOM 557 N N . ALA A 1 71 ? 2.74 -19.5 -14.062 1 98.88 71 ALA A N 1
ATOM 558 C CA . ALA A 1 71 ? 2.893 -18.797 -12.797 1 98.88 71 ALA A CA 1
ATOM 559 C C . ALA A 1 71 ? 3.369 -17.359 -13.031 1 98.88 71 ALA A C 1
ATOM 561 O O . ALA A 1 71 ? 3.959 -17.062 -14.07 1 98.88 71 ALA A O 1
ATOM 562 N N . THR A 1 72 ? 3.088 -16.516 -12.094 1 98.88 72 THR A N 1
ATOM 563 C CA . THR A 1 72 ? 3.557 -15.125 -12.133 1 98.88 72 THR A CA 1
ATOM 564 C C . THR A 1 72 ? 4.074 -14.695 -10.758 1 98.88 72 THR A C 1
ATOM 566 O O . THR A 1 72 ? 3.768 -15.336 -9.75 1 98.88 72 THR A O 1
ATOM 569 N N . ILE A 1 73 ? 4.859 -13.641 -10.758 1 98.81 73 ILE A N 1
ATOM 570 C CA . ILE A 1 73 ? 5.195 -12.844 -9.586 1 98.81 73 ILE A CA 1
ATOM 571 C C . ILE A 1 73 ? 5.512 -11.406 -10.008 1 98.81 73 ILE A C 1
ATOM 573 O O . ILE A 1 73 ? 5.934 -11.172 -11.141 1 98.81 73 ILE A O 1
ATOM 577 N N . GLN A 1 74 ? 5.27 -10.508 -9.156 1 98.81 74 GLN A N 1
ATOM 578 C CA . GLN A 1 74 ? 5.465 -9.102 -9.484 1 98.81 74 GLN A CA 1
ATOM 579 C C . GLN A 1 74 ? 6.191 -8.367 -8.359 1 98.81 74 GLN A C 1
ATOM 581 O O . GLN A 1 74 ? 6.117 -8.781 -7.199 1 98.81 74 GLN A O 1
ATOM 586 N N . SER A 1 75 ? 6.918 -7.359 -8.664 1 98.69 75 SER A N 1
ATOM 587 C CA . SER A 1 75 ? 7.465 -6.34 -7.777 1 98.69 75 SER A CA 1
ATOM 588 C C . SER A 1 75 ? 7 -4.945 -8.18 1 98.69 75 SER A C 1
ATOM 590 O O . SER A 1 75 ? 7.086 -4.574 -9.352 1 98.69 75 SER A O 1
ATOM 592 N N . SER A 1 76 ? 6.461 -4.172 -7.238 1 98.5 76 SER A N 1
ATOM 593 C CA . SER A 1 76 ? 6.008 -2.818 -7.539 1 98.5 76 SER A CA 1
ATOM 594 C C . SER A 1 76 ? 6.562 -1.813 -6.531 1 98.5 76 SER A C 1
ATOM 596 O O . SER A 1 76 ? 6.957 -2.189 -5.426 1 98.5 76 SER A O 1
ATOM 598 N N . TRP A 1 77 ? 6.629 -0.557 -6.93 1 97.94 77 TRP A N 1
ATOM 599 C CA . TRP A 1 77 ? 7.133 0.527 -6.094 1 97.94 77 TRP A CA 1
ATOM 600 C C . TRP A 1 77 ? 6.523 1.862 -6.508 1 97.94 77 TRP A C 1
ATOM 602 O O . TRP A 1 77 ? 5.945 1.98 -7.59 1 97.94 77 TRP A O 1
ATOM 612 N N . SER A 1 78 ? 6.578 2.76 -5.582 1 94.62 78 SER A N 1
ATOM 613 C CA . SER A 1 78 ? 6.09 4.102 -5.875 1 94.62 78 SER A CA 1
ATOM 614 C C . SER A 1 78 ? 7.184 4.965 -6.5 1 94.62 78 SER A C 1
ATOM 616 O O . SER A 1 78 ? 8.32 4.98 -6.016 1 94.62 78 SER A O 1
ATOM 618 N N . ASN A 1 79 ? 6.855 5.723 -7.516 1 94.12 79 ASN A N 1
ATOM 619 C CA . ASN A 1 79 ? 7.758 6.715 -8.094 1 94.12 79 ASN A CA 1
ATOM 620 C C . ASN A 1 79 ? 7.57 8.086 -7.453 1 94.12 79 ASN A C 1
ATOM 622 O O . ASN A 1 79 ? 8.266 9.039 -7.805 1 94.12 79 ASN A O 1
ATOM 626 N N . THR A 1 80 ? 6.691 8.125 -6.488 1 94.88 80 THR A N 1
ATOM 627 C CA . THR A 1 80 ? 6.273 9.414 -5.938 1 94.88 80 THR A CA 1
ATOM 628 C C . THR A 1 80 ? 7.164 9.812 -4.766 1 94.88 80 THR A C 1
ATOM 630 O O . THR A 1 80 ? 7.57 10.969 -4.656 1 94.88 80 THR A O 1
ATOM 633 N N . TYR A 1 81 ? 7.477 8.828 -3.949 1 96.5 81 TYR A N 1
ATOM 634 C CA . TYR A 1 81 ? 8.102 9.125 -2.666 1 96.5 81 TYR A CA 1
ATOM 635 C C . TYR A 1 81 ? 9.617 8.992 -2.754 1 96.5 81 TYR A C 1
ATOM 637 O O . TYR A 1 81 ? 10.141 7.902 -2.99 1 96.5 81 TYR A O 1
ATOM 645 N N . SER A 1 82 ? 10.258 10.109 -2.492 1 94.94 82 SER A N 1
ATOM 646 C CA . SER A 1 82 ? 11.703 10.172 -2.695 1 94.94 82 SER A CA 1
ATOM 647 C C . SER A 1 82 ? 12.445 9.344 -1.649 1 94.94 82 SER A C 1
ATOM 649 O O . SER A 1 82 ? 13.594 8.945 -1.866 1 94.94 82 SER A O 1
ATOM 651 N N . ASN A 1 83 ? 11.812 9.055 -0.552 1 96.06 83 ASN A N 1
ATOM 652 C CA . ASN A 1 83 ? 12.508 8.312 0.5 1 96.06 83 ASN A CA 1
ATOM 653 C C . ASN A 1 83 ? 12.258 6.812 0.386 1 96.06 83 ASN A C 1
ATOM 655 O O . ASN A 1 83 ? 12.602 6.051 1.289 1 96.06 83 ASN A O 1
ATOM 659 N N . ALA A 1 84 ? 11.656 6.375 -0.715 1 97.19 84 ALA A N 1
ATOM 660 C CA . ALA A 1 84 ? 11.227 4.984 -0.824 1 97.19 84 ALA A CA 1
ATOM 661 C C . ALA A 1 84 ? 11.875 4.305 -2.029 1 97.19 84 ALA A C 1
ATOM 663 O O . ALA A 1 84 ? 11.43 3.236 -2.459 1 97.19 84 ALA A O 1
ATOM 664 N N . LYS A 1 85 ? 12.891 4.848 -2.602 1 95.44 85 LYS A N 1
ATOM 665 C CA . LYS A 1 85 ? 13.469 4.395 -3.861 1 95.44 85 LYS A CA 1
ATOM 666 C C . LYS A 1 85 ? 14.102 3.014 -3.711 1 95.44 85 LYS A C 1
ATOM 668 O O . LYS A 1 85 ? 14.25 2.281 -4.691 1 95.44 85 LYS A O 1
ATOM 673 N N . HIS A 1 86 ? 14.422 2.615 -2.477 1 96.94 86 HIS A N 1
ATOM 674 C CA . HIS A 1 86 ? 15.18 1.393 -2.252 1 96.94 86 HIS A CA 1
ATOM 675 C C . HIS A 1 86 ? 14.266 0.226 -1.911 1 96.94 86 HIS A C 1
ATOM 677 O O . HIS A 1 86 ? 14.734 -0.878 -1.625 1 96.94 86 HIS A O 1
ATOM 683 N N . ARG A 1 87 ? 12.93 0.414 -1.852 1 98.44 87 ARG A N 1
ATOM 684 C CA . ARG A 1 87 ? 12.047 -0.664 -1.409 1 98.44 87 ARG A CA 1
ATOM 685 C C . ARG A 1 87 ? 10.969 -0.951 -2.447 1 98.44 87 ARG A C 1
ATOM 687 O O . ARG A 1 87 ? 10.68 -0.108 -3.299 1 98.44 87 ARG A O 1
ATOM 694 N N . CYS A 1 88 ? 10.445 -2.168 -2.391 1 98.75 88 CYS A N 1
ATOM 695 C CA . CYS A 1 88 ? 9.375 -2.596 -3.283 1 98.75 88 CYS A CA 1
ATOM 696 C C . CYS A 1 88 ? 8.461 -3.602 -2.594 1 98.75 88 CYS A C 1
ATOM 698 O O . CYS A 1 88 ? 8.766 -4.074 -1.498 1 98.75 88 CYS A O 1
ATOM 700 N N . GLU A 1 89 ? 7.379 -3.783 -3.174 1 98.81 89 GLU A N 1
ATOM 701 C CA . GLU A 1 89 ? 6.398 -4.766 -2.721 1 98.81 89 GLU A CA 1
ATOM 702 C C . GLU A 1 89 ? 6.348 -5.969 -3.656 1 98.81 89 GLU A C 1
ATOM 704 O O . GLU A 1 89 ? 6.188 -5.812 -4.867 1 98.81 89 GLU A O 1
ATOM 709 N N . ILE A 1 90 ? 6.527 -7.141 -3.096 1 98.75 90 ILE A N 1
ATOM 710 C CA . ILE A 1 90 ? 6.359 -8.391 -3.838 1 98.75 90 ILE A CA 1
ATOM 711 C C . ILE A 1 90 ? 4.906 -8.844 -3.762 1 98.75 90 ILE A C 1
ATOM 713 O O . ILE A 1 90 ? 4.328 -8.914 -2.676 1 98.75 90 ILE A O 1
ATOM 717 N N . GLN A 1 91 ? 4.324 -9.141 -4.945 1 98 91 GLN A N 1
ATOM 718 C CA . GLN A 1 91 ? 2.895 -9.43 -4.93 1 98 91 GLN A CA 1
ATOM 719 C C . GLN A 1 91 ? 2.506 -10.336 -6.094 1 98 91 GLN A C 1
ATOM 721 O O . GLN A 1 91 ? 3.297 -10.547 -7.016 1 98 91 GLN A O 1
ATOM 726 N N . LYS A 1 92 ? 1.328 -10.961 -5.961 1 98.12 92 LYS A N 1
ATOM 727 C CA . LYS A 1 92 ? 0.643 -11.719 -7.004 1 98.12 92 LYS A CA 1
ATOM 728 C C . LYS A 1 92 ? 1.477 -12.914 -7.453 1 98.12 92 LYS A C 1
ATOM 730 O O . LYS A 1 92 ? 1.684 -13.117 -8.648 1 98.12 92 LYS A O 1
ATOM 735 N N . LEU A 1 93 ? 2.029 -13.531 -6.469 1 97.62 93 LEU A N 1
ATOM 736 C CA . LEU A 1 93 ? 2.547 -14.875 -6.707 1 97.62 93 LEU A CA 1
ATOM 737 C C . LEU A 1 93 ? 1.413 -15.852 -6.988 1 97.62 93 LEU A C 1
ATOM 739 O O . LEU A 1 93 ? 0.648 -16.203 -6.086 1 97.62 93 LEU A O 1
ATOM 743 N N . ILE A 1 94 ? 1.298 -16.219 -8.203 1 98.06 94 ILE A N 1
ATOM 744 C CA . ILE A 1 94 ? 0.236 -17.125 -8.648 1 98.06 94 ILE A CA 1
ATOM 745 C C . ILE A 1 94 ? 0.845 -18.328 -9.367 1 98.06 94 ILE A C 1
ATOM 747 O O . ILE A 1 94 ? 1.6 -18.172 -10.328 1 98.06 94 ILE A O 1
ATOM 751 N N . VAL A 1 95 ? 0.559 -19.453 -8.867 1 97.75 95 VAL A N 1
ATOM 752 C CA . VAL A 1 95 ? 0.911 -20.688 -9.539 1 97.75 95 VAL A CA 1
ATOM 753 C C . VAL A 1 95 ? -0.359 -21.438 -9.945 1 97.75 95 VAL A C 1
ATOM 755 O O . VAL A 1 95 ? -1.261 -21.625 -9.125 1 97.75 95 VAL A O 1
ATOM 758 N N . HIS A 1 96 ? -0.421 -21.75 -11.188 1 98.5 96 HIS A N 1
ATOM 759 C CA . HIS A 1 96 ? -1.578 -22.516 -11.648 1 98.5 96 HIS A CA 1
ATOM 760 C C . HIS A 1 96 ? -1.836 -23.719 -10.766 1 98.5 96 HIS A C 1
ATOM 762 O O . HIS A 1 96 ? -0.896 -24.406 -10.352 1 98.5 96 HIS A O 1
ATOM 768 N N . SER A 1 97 ? -3.059 -24.016 -10.578 1 97.75 97 SER A N 1
ATOM 769 C CA . SER A 1 97 ? -3.461 -25.047 -9.625 1 97.75 97 SER A CA 1
ATOM 770 C C . SER A 1 97 ? -2.85 -26.391 -9.977 1 97.75 97 SER A C 1
ATOM 772 O O . SER A 1 97 ? -2.492 -27.172 -9.086 1 97.75 97 SER A O 1
ATOM 774 N N . THR A 1 98 ? -2.6 -26.688 -11.242 1 97.38 98 THR A N 1
ATOM 775 C CA . THR A 1 98 ? -2.105 -27.984 -11.672 1 97.38 98 THR A CA 1
ATOM 776 C C . THR A 1 98 ? -0.583 -28.047 -11.578 1 97.38 98 THR A C 1
ATOM 778 O O . THR A 1 98 ? 0.018 -29.094 -11.82 1 97.38 98 THR A O 1
ATOM 781 N N . HIS A 1 99 ? 0.042 -27 -11.219 1 97.38 99 HIS A N 1
ATOM 782 C CA . HIS A 1 99 ? 1.5 -26.969 -11.203 1 97.38 99 HIS A CA 1
ATOM 783 C C . HIS A 1 99 ? 2.031 -26.641 -9.812 1 97.38 99 HIS A C 1
ATOM 785 O O . HIS A 1 99 ? 3.191 -26.25 -9.664 1 97.38 99 HIS A O 1
ATOM 791 N N . ARG A 1 100 ? 1.234 -26.75 -8.828 1 93.94 100 ARG A N 1
ATOM 792 C CA . ARG A 1 100 ? 1.627 -26.406 -7.465 1 93.94 100 ARG A CA 1
ATOM 793 C C . ARG A 1 100 ? 2.42 -27.547 -6.828 1 93.94 100 ARG A C 1
ATOM 795 O O . ARG A 1 100 ? 2.455 -28.656 -7.355 1 93.94 100 ARG A O 1
ATOM 802 N N . LYS A 1 101 ? 3.162 -27.172 -5.836 1 91.69 101 LYS A N 1
ATOM 803 C CA . LYS A 1 101 ? 3.961 -28.109 -5.059 1 91.69 101 LYS A CA 1
ATOM 804 C C . LYS A 1 101 ? 5.09 -28.703 -5.898 1 91.69 101 LYS A C 1
ATOM 806 O O . LYS A 1 101 ? 5.441 -29.875 -5.746 1 91.69 101 LYS A O 1
ATOM 811 N N . LYS A 1 102 ? 5.555 -27.922 -6.809 1 93.75 102 LYS A N 1
ATOM 812 C CA . LYS A 1 102 ? 6.652 -28.344 -7.672 1 93.75 102 LYS A CA 1
ATOM 813 C C . LYS A 1 102 ? 7.852 -27.406 -7.543 1 93.75 102 LYS A C 1
ATOM 815 O O . LYS A 1 102 ? 8.75 -27.422 -8.391 1 93.75 102 LYS A O 1
ATOM 820 N N . GLY A 1 103 ? 7.766 -26.484 -6.582 1 94.19 103 GLY A N 1
ATOM 821 C CA . GLY A 1 103 ? 8.898 -25.625 -6.312 1 94.19 103 GLY A CA 1
ATOM 822 C C . GLY A 1 103 ? 8.891 -24.359 -7.148 1 94.19 103 GLY A C 1
ATOM 823 O O . GLY A 1 103 ? 9.844 -23.562 -7.105 1 94.19 103 GLY A O 1
ATOM 824 N N . ILE A 1 104 ? 7.887 -24.094 -7.879 1 97 104 ILE A N 1
ATOM 825 C CA . ILE A 1 104 ? 7.812 -22.969 -8.797 1 97 104 ILE A CA 1
ATOM 826 C C . ILE A 1 104 ? 7.805 -21.656 -8.008 1 97 104 ILE A C 1
ATOM 828 O O . ILE A 1 104 ? 8.492 -20.703 -8.375 1 97 104 ILE A O 1
ATOM 832 N N . ALA A 1 105 ? 7.094 -21.641 -6.945 1 96.62 105 ALA A N 1
ATOM 833 C CA . ALA A 1 105 ? 6.996 -20.422 -6.133 1 96.62 105 ALA A CA 1
ATOM 834 C C . ALA A 1 105 ? 8.359 -20.016 -5.594 1 96.62 105 ALA A C 1
ATOM 836 O O . ALA A 1 105 ? 8.742 -18.844 -5.684 1 96.62 105 ALA A O 1
ATOM 837 N N . LYS A 1 106 ? 9.062 -20.938 -5.074 1 95.94 106 LYS A N 1
ATOM 838 C CA . LYS A 1 106 ? 10.391 -20.672 -4.527 1 95.94 106 LYS A CA 1
ATOM 839 C C . LYS A 1 106 ? 11.328 -20.141 -5.602 1 95.94 106 LYS A C 1
ATOM 841 O O . LYS A 1 106 ? 12.102 -19.203 -5.355 1 95.94 106 LYS A O 1
ATOM 846 N N . LEU A 1 107 ? 11.266 -20.703 -6.75 1 97 107 LEU A N 1
ATOM 847 C CA . LEU A 1 107 ? 12.102 -20.266 -7.867 1 97 107 LEU A CA 1
ATOM 848 C C . LEU A 1 107 ? 11.758 -18.844 -8.281 1 97 107 LEU A C 1
ATOM 850 O O . LEU A 1 107 ? 12.648 -18.031 -8.539 1 97 107 LEU A O 1
ATOM 854 N N . LEU A 1 108 ? 10.477 -18.531 -8.359 1 98.19 108 LEU A N 1
ATOM 855 C CA . LEU A 1 108 ? 10.031 -17.203 -8.727 1 98.19 108 LEU A CA 1
ATOM 856 C C . LEU A 1 108 ? 10.484 -16.172 -7.703 1 98.19 108 LEU A C 1
ATOM 858 O O . LEU A 1 108 ? 10.922 -15.07 -8.07 1 98.19 108 LEU A O 1
ATOM 862 N N . LEU A 1 109 ? 10.391 -16.547 -6.457 1 98 109 LEU A N 1
ATOM 863 C CA . LEU A 1 109 ? 10.812 -15.633 -5.395 1 98 109 LEU A CA 1
ATOM 864 C C . LEU A 1 109 ? 12.312 -15.352 -5.488 1 98 109 LEU A C 1
ATOM 866 O O . LEU A 1 109 ? 12.742 -14.203 -5.324 1 98 109 LEU A O 1
ATOM 870 N N . SER A 1 110 ? 13.07 -16.359 -5.777 1 97.94 110 SER A N 1
ATOM 871 C CA . SER A 1 110 ? 14.5 -16.188 -5.965 1 97.94 110 SER A CA 1
ATOM 872 C C . SER A 1 110 ? 14.789 -15.242 -7.133 1 97.94 110 SER A C 1
ATOM 874 O O . SER A 1 110 ? 15.617 -14.336 -7.016 1 97.94 110 SER A O 1
ATOM 876 N N . GLU A 1 111 ? 14.125 -15.398 -8.195 1 98.44 111 GLU A N 1
ATOM 877 C CA . GLU A 1 111 ? 14.375 -14.609 -9.398 1 98.44 111 GLU A CA 1
ATOM 878 C C . GLU A 1 111 ? 13.922 -13.164 -9.211 1 98.44 111 GLU A C 1
ATOM 880 O O . GLU A 1 111 ? 14.594 -12.234 -9.648 1 98.44 111 GLU A O 1
ATOM 885 N N . ILE A 1 112 ? 12.789 -12.969 -8.578 1 98.5 112 ILE A N 1
ATOM 886 C CA . ILE A 1 112 ? 12.273 -11.617 -8.414 1 98.5 112 ILE A CA 1
ATOM 887 C C . ILE A 1 112 ? 13.172 -10.836 -7.457 1 98.5 112 ILE A C 1
ATOM 889 O O . ILE A 1 112 ? 13.336 -9.617 -7.602 1 98.5 112 ILE A O 1
ATOM 893 N N . GLU A 1 113 ? 13.75 -11.531 -6.488 1 98.44 113 GLU A N 1
ATOM 894 C CA . GLU A 1 113 ? 14.711 -10.891 -5.598 1 98.44 113 GLU A CA 1
ATOM 895 C C . GLU A 1 113 ? 15.938 -10.398 -6.367 1 98.44 113 GLU A C 1
ATOM 897 O O . GLU A 1 113 ? 16.391 -9.273 -6.16 1 98.44 113 GLU A O 1
ATOM 902 N N . LYS A 1 114 ? 16.438 -11.258 -7.234 1 98.19 114 LYS A N 1
ATOM 903 C CA . LYS A 1 114 ? 17.578 -10.883 -8.062 1 98.19 114 LYS A CA 1
ATOM 904 C C . LYS A 1 114 ? 17.25 -9.672 -8.938 1 98.19 114 LYS A C 1
ATOM 906 O O . LYS A 1 114 ? 18.047 -8.734 -9.023 1 98.19 114 LYS A O 1
ATOM 911 N N . TYR A 1 115 ? 16.141 -9.711 -9.547 1 97.75 115 TYR A N 1
ATOM 912 C CA . TYR A 1 115 ? 15.727 -8.617 -10.414 1 97.75 115 TYR A CA 1
ATOM 913 C C . TYR A 1 115 ? 15.555 -7.328 -9.625 1 97.75 115 TYR A C 1
ATOM 915 O O . TYR A 1 115 ? 16.016 -6.266 -10.047 1 97.75 115 TYR A O 1
ATOM 923 N N . SER A 1 116 ? 14.859 -7.441 -8.508 1 98.25 116 SER A N 1
ATOM 924 C CA . SER A 1 116 ? 14.641 -6.27 -7.664 1 98.25 116 SER A CA 1
ATOM 925 C C . SER A 1 116 ? 15.961 -5.641 -7.234 1 98.25 116 SER A C 1
ATOM 927 O O . SER A 1 116 ? 16.125 -4.422 -7.297 1 98.25 116 SER A O 1
ATOM 929 N N . LEU A 1 117 ? 16.891 -6.457 -6.906 1 98.06 117 LEU A N 1
ATOM 930 C CA . LEU A 1 117 ? 18.203 -5.969 -6.504 1 98.06 117 LEU A CA 1
ATOM 931 C C . LEU A 1 117 ? 18.906 -5.258 -7.66 1 98.06 117 LEU A C 1
ATOM 933 O O . LEU A 1 117 ? 19.547 -4.227 -7.461 1 98.06 117 LEU A O 1
ATOM 937 N N . SER A 1 118 ? 18.766 -5.777 -8.82 1 97.75 118 SER A N 1
ATOM 938 C CA . SER A 1 118 ? 19.438 -5.227 -9.992 1 97.75 118 SER A CA 1
ATOM 939 C C . SER A 1 118 ? 18.953 -3.811 -10.289 1 97.75 118 SER A C 1
ATOM 941 O O . SER A 1 118 ? 19.656 -3.043 -10.961 1 97.75 118 SER A O 1
ATOM 943 N N . ILE A 1 119 ? 17.812 -3.443 -9.781 1 96.69 119 ILE A N 1
ATOM 944 C CA . ILE A 1 119 ? 17.312 -2.1 -10.047 1 96.69 119 ILE A CA 1
ATOM 945 C C . ILE A 1 119 ? 17.344 -1.276 -8.758 1 96.69 119 ILE A C 1
ATOM 947 O O . ILE A 1 119 ? 16.594 -0.307 -8.617 1 96.69 119 ILE A O 1
ATOM 951 N N . GLY A 1 120 ? 17.984 -1.747 -7.797 1 96.62 120 GLY A N 1
ATOM 952 C CA . GLY A 1 120 ? 18.328 -0.937 -6.637 1 96.62 120 GLY A CA 1
ATOM 953 C C . GLY A 1 120 ? 17.375 -1.129 -5.477 1 96.62 120 GLY A C 1
ATOM 954 O O . GLY A 1 120 ? 17.359 -0.339 -4.531 1 96.62 120 GLY A O 1
ATOM 955 N N . LYS A 1 121 ? 16.516 -2.111 -5.586 1 98.19 121 LYS A N 1
ATOM 956 C CA . LYS A 1 121 ? 15.633 -2.42 -4.465 1 98.19 121 LYS A CA 1
ATOM 957 C C . LYS A 1 121 ? 16.312 -3.352 -3.469 1 98.19 121 LYS A C 1
ATOM 959 O O . LYS A 1 121 ? 16.781 -4.434 -3.836 1 98.19 121 LYS A O 1
ATOM 964 N N . GLU A 1 122 ? 16.281 -2.904 -2.189 1 98 122 GLU A N 1
ATOM 965 C CA . GLU A 1 122 ? 17.031 -3.678 -1.204 1 98 122 GLU A CA 1
ATOM 966 C C . GLU A 1 122 ? 16.156 -4.031 -0.002 1 98 122 GLU A C 1
ATOM 968 O O . GLU A 1 122 ? 16.594 -4.77 0.888 1 98 122 GLU A O 1
ATOM 973 N N . LEU A 1 123 ? 14.992 -3.486 0.062 1 98.62 123 LEU A N 1
ATOM 974 C CA . LEU A 1 123 ? 13.977 -3.861 1.039 1 98.62 123 LEU A CA 1
ATOM 975 C C . LEU A 1 123 ? 12.719 -4.379 0.346 1 98.62 123 LEU A C 1
ATOM 977 O O . LEU A 1 123 ? 12.039 -3.627 -0.354 1 98.62 123 LEU A O 1
ATOM 981 N N . LEU A 1 124 ? 12.492 -5.664 0.517 1 98.88 124 LEU A N 1
ATOM 982 C CA . LEU A 1 124 ? 11.312 -6.312 -0.054 1 98.88 124 LEU A CA 1
ATOM 983 C C . LEU A 1 124 ? 10.227 -6.48 0.999 1 98.88 124 LEU A C 1
ATOM 985 O O . LEU A 1 124 ? 10.492 -6.949 2.107 1 98.88 124 LEU A O 1
ATOM 989 N N . ILE A 1 125 ? 9.016 -6.066 0.687 1 98.88 125 ILE A N 1
ATOM 990 C CA . ILE A 1 125 ? 7.875 -6.176 1.589 1 98.88 125 ILE A CA 1
ATOM 991 C C . ILE A 1 125 ? 6.754 -6.965 0.911 1 98.88 125 ILE A C 1
ATOM 993 O O . ILE A 1 125 ? 6.496 -6.785 -0.281 1 98.88 125 ILE A O 1
ATOM 997 N N . LEU A 1 126 ? 6.113 -7.82 1.59 1 98.5 126 LEU A N 1
ATOM 998 C CA . LEU A 1 126 ? 4.949 -8.539 1.071 1 98.5 126 LEU A CA 1
ATOM 999 C C . LEU A 1 126 ? 3.986 -8.891 2.197 1 98.5 126 LEU A C 1
ATOM 1001 O O . LEU A 1 126 ? 4.289 -8.68 3.373 1 98.5 126 LEU A O 1
ATOM 1005 N N . ASP A 1 127 ? 2.795 -9.305 1.838 1 97.69 127 ASP A N 1
ATOM 1006 C CA . ASP A 1 127 ? 1.857 -9.875 2.799 1 97.69 127 ASP A CA 1
ATOM 1007 C C . ASP A 1 127 ? 1.109 -11.062 2.195 1 97.69 127 ASP A C 1
ATOM 1009 O O . ASP A 1 127 ? 1.082 -11.234 0.974 1 97.69 127 ASP A O 1
ATOM 1013 N N . THR A 1 128 ? 0.66 -11.914 3.004 1 96.44 128 THR A N 1
ATOM 1014 C CA . THR A 1 128 ? -0.131 -13.07 2.602 1 96.44 128 THR A CA 1
ATOM 1015 C C . THR A 1 128 ? -1.181 -13.398 3.658 1 96.44 128 THR A C 1
ATOM 1017 O O . THR A 1 128 ? -1.13 -12.883 4.773 1 96.44 128 THR A O 1
ATOM 1020 N N . SER A 1 129 ? -2.053 -14.242 3.266 1 95.69 129 SER A N 1
ATOM 1021 C CA . SER A 1 129 ? -3.102 -14.648 4.195 1 95.69 129 SER A CA 1
ATOM 1022 C C . SER A 1 129 ? -2.512 -15.266 5.461 1 95.69 129 SER A C 1
ATOM 1024 O O . SER A 1 129 ? -1.61 -16.109 5.383 1 95.69 129 SER A O 1
ATOM 1026 N N . SER A 1 130 ? -3.072 -14.859 6.586 1 95.69 130 SER A N 1
ATOM 1027 C CA . SER A 1 130 ? -2.635 -15.398 7.867 1 95.69 130 SER A CA 1
ATOM 1028 C C . SER A 1 130 ? -3.055 -16.859 8.031 1 95.69 130 SER A C 1
ATOM 1030 O O . SER A 1 130 ? -2.568 -17.547 8.922 1 95.69 130 SER A O 1
ATOM 1032 N N . THR A 1 131 ? -3.91 -17.297 7.211 1 89.75 131 THR A N 1
ATOM 1033 C CA . THR A 1 131 ? -4.477 -18.625 7.375 1 89.75 131 THR A CA 1
ATOM 1034 C C . THR A 1 131 ? -3.904 -19.594 6.336 1 89.75 131 THR A C 1
ATOM 1036 O O . THR A 1 131 ? -4.383 -20.719 6.195 1 89.75 131 THR A O 1
ATOM 1039 N N . ASP A 1 132 ? -2.963 -19.156 5.598 1 86.25 132 ASP A N 1
ATOM 1040 C CA . ASP A 1 132 ? -2.293 -20.031 4.637 1 86.25 132 ASP A CA 1
ATOM 1041 C C . ASP A 1 132 ? -0.945 -20.516 5.176 1 86.25 132 ASP A C 1
ATOM 1043 O O . ASP A 1 132 ? 0.078 -19.859 4.969 1 86.25 132 ASP A O 1
ATOM 1047 N N . PRO A 1 133 ? -0.903 -21.594 5.746 1 83.19 133 PRO A N 1
ATOM 1048 C CA . PRO A 1 133 ? 0.334 -22.062 6.379 1 83.19 133 PRO A CA 1
ATOM 1049 C C . PRO A 1 133 ? 1.444 -22.344 5.367 1 83.19 133 PRO A C 1
ATOM 1051 O O . PRO A 1 133 ? 2.627 -22.188 5.688 1 83.19 133 PRO A O 1
ATOM 1054 N N . VAL A 1 134 ? 1.09 -22.719 4.223 1 82.88 134 VAL A N 1
ATOM 1055 C CA . VAL A 1 134 ? 2.068 -23.078 3.203 1 82.88 134 VAL A CA 1
ATOM 1056 C C . VAL A 1 134 ? 2.879 -21.844 2.803 1 82.88 134 VAL A C 1
ATOM 1058 O O . VAL A 1 134 ? 4.113 -21.875 2.807 1 82.88 134 VAL A O 1
ATOM 1061 N N . THR A 1 135 ? 2.193 -20.828 2.576 1 85 135 THR A N 1
ATOM 1062 C CA . THR A 1 135 ? 2.875 -19.609 2.127 1 85 135 THR A CA 1
ATOM 1063 C C . THR A 1 135 ? 3.688 -19 3.262 1 85 135 THR A C 1
ATOM 1065 O O . THR A 1 135 ? 4.797 -18.5 3.039 1 85 135 THR A O 1
ATOM 1068 N N . ARG A 1 136 ? 3.15 -19.109 4.398 1 87.12 136 ARG A N 1
ATOM 1069 C CA . ARG A 1 136 ? 3.846 -18.531 5.547 1 87.12 136 ARG A CA 1
ATOM 1070 C C . ARG A 1 136 ? 5.152 -19.266 5.82 1 87.12 136 ARG A C 1
ATOM 1072 O O . ARG A 1 136 ? 6.18 -18.641 6.094 1 87.12 136 ARG A O 1
ATOM 1079 N N . THR A 1 137 ? 5.121 -20.547 5.742 1 91.12 137 THR A N 1
ATOM 1080 C CA . THR A 1 137 ? 6.32 -21.359 5.93 1 91.12 137 THR A CA 1
ATOM 1081 C C . THR A 1 137 ? 7.332 -21.094 4.82 1 91.12 137 THR A C 1
ATOM 1083 O O . THR A 1 137 ? 8.539 -21.016 5.078 1 91.12 137 THR A O 1
ATOM 1086 N N . LEU A 1 138 ? 6.812 -20.906 3.67 1 93.38 138 LEU A N 1
ATOM 1087 C CA . LEU A 1 138 ? 7.668 -20.641 2.52 1 93.38 138 LEU A CA 1
ATOM 1088 C C . LEU A 1 138 ? 8.469 -19.344 2.723 1 93.38 138 LEU A C 1
ATOM 1090 O O . LEU A 1 138 ? 9.695 -19.359 2.602 1 93.38 138 LEU A O 1
ATOM 1094 N N . TYR A 1 139 ? 7.812 -18.25 3.07 1 96.38 139 TYR A N 1
ATOM 1095 C CA . TYR A 1 139 ? 8.477 -16.953 3.201 1 96.38 139 TYR A CA 1
ATOM 1096 C C . TYR A 1 139 ? 9.5 -16.984 4.324 1 96.38 139 TYR A C 1
ATOM 1098 O O . TYR A 1 139 ? 10.617 -16.484 4.164 1 96.38 139 TYR A O 1
ATOM 1106 N N . LYS A 1 140 ? 9.164 -17.625 5.395 1 95.81 140 LYS A N 1
ATOM 1107 C CA . LYS A 1 140 ? 10.102 -17.734 6.508 1 95.81 140 LYS A CA 1
ATOM 1108 C C . LYS A 1 140 ? 11.312 -18.562 6.121 1 95.81 140 LYS A C 1
ATOM 1110 O O . LYS A 1 140 ? 12.445 -18.219 6.465 1 95.81 140 LYS A O 1
ATOM 1115 N N . SER A 1 141 ? 11.109 -19.609 5.406 1 95.62 141 SER A N 1
ATOM 1116 C CA . SER A 1 141 ? 12.18 -20.531 5.043 1 95.62 141 SER A CA 1
ATOM 1117 C C . SER A 1 141 ? 13.195 -19.859 4.125 1 95.62 141 SER A C 1
ATOM 1119 O O . SER A 1 141 ? 14.344 -20.312 4.039 1 95.62 141 SER A O 1
ATOM 1121 N N . ILE A 1 142 ? 12.789 -18.797 3.514 1 95.94 142 ILE A N 1
ATOM 1122 C CA . ILE A 1 142 ? 13.727 -18.188 2.574 1 95.94 142 ILE A CA 1
ATOM 1123 C C . ILE A 1 142 ? 14.156 -16.812 3.094 1 95.94 142 ILE A C 1
ATOM 1125 O O . ILE A 1 142 ? 14.594 -15.961 2.318 1 95.94 142 ILE A O 1
ATOM 1129 N N . GLY A 1 143 ? 13.906 -16.531 4.316 1 96.81 143 GLY A N 1
ATOM 1130 C CA . GLY A 1 143 ? 14.594 -15.422 4.969 1 96.81 143 GLY A CA 1
ATOM 1131 C C . GLY A 1 143 ? 13.711 -14.203 5.18 1 96.81 143 GLY A C 1
ATOM 1132 O O . GLY A 1 143 ? 14.18 -13.156 5.609 1 96.81 143 GLY A O 1
ATOM 1133 N N . TYR A 1 144 ? 12.461 -14.328 4.852 1 98.31 144 TYR A N 1
ATOM 1134 C CA . TYR A 1 144 ? 11.562 -13.227 5.176 1 98.31 144 TYR A CA 1
ATOM 1135 C C . TYR A 1 144 ? 11.266 -13.195 6.672 1 98.31 144 TYR A C 1
ATOM 1137 O O . TYR A 1 144 ? 11.094 -14.234 7.301 1 98.31 144 TYR A O 1
ATOM 1145 N N . VAL A 1 145 ? 11.156 -11.977 7.195 1 98.19 145 VAL A N 1
ATOM 1146 C CA . VAL A 1 145 ? 10.906 -11.758 8.617 1 98.19 145 VAL A CA 1
ATOM 1147 C C . VAL A 1 145 ? 9.453 -11.328 8.82 1 98.19 145 VAL A C 1
ATOM 1149 O O . VAL A 1 145 ? 8.977 -10.398 8.164 1 98.19 145 VAL A O 1
ATOM 1152 N N . GLU A 1 146 ? 8.789 -11.969 9.711 1 98.12 146 GLU A N 1
ATOM 1153 C CA . GLU A 1 146 ? 7.41 -11.625 10.023 1 98.12 146 GLU A CA 1
ATOM 1154 C C . GLU A 1 146 ? 7.332 -10.32 10.805 1 98.12 146 GLU A C 1
ATOM 1156 O O . GLU A 1 146 ? 8.039 -10.141 11.797 1 98.12 146 GLU A O 1
ATOM 1161 N N . VAL A 1 147 ? 6.539 -9.445 10.383 1 98.62 147 VAL A N 1
ATOM 1162 C CA . VAL A 1 147 ? 6.32 -8.164 11.039 1 98.62 147 VAL A CA 1
ATOM 1163 C C . VAL A 1 147 ? 5.172 -8.281 12.047 1 98.62 147 VAL A C 1
ATOM 1165 O O . VAL A 1 147 ? 5.293 -7.844 13.188 1 98.62 147 VAL A O 1
ATOM 1168 N N . GLY A 1 148 ? 4.094 -8.789 11.547 1 98.38 148 GLY A N 1
ATOM 1169 C CA . GLY A 1 148 ? 2.855 -8.953 12.289 1 98.38 148 GLY A CA 1
ATOM 1170 C C . GLY A 1 148 ? 1.645 -9.141 11.398 1 98.38 148 GLY A C 1
ATOM 1171 O O . GLY A 1 148 ? 1.772 -9.211 10.172 1 98.38 148 GLY A O 1
ATOM 1172 N N . SER A 1 149 ? 0.478 -9.273 12.102 1 98.38 149 SER A N 1
ATOM 1173 C CA . SER A 1 149 ? -0.73 -9.586 11.344 1 98.38 149 SER A CA 1
ATOM 1174 C C . SER A 1 149 ? -1.811 -8.531 11.57 1 98.38 149 SER A C 1
ATOM 1176 O O . SER A 1 149 ? -1.845 -7.883 12.609 1 98.38 149 SER A O 1
ATOM 1178 N N . ILE A 1 150 ? -2.625 -8.352 10.586 1 98.69 150 ILE A N 1
ATOM 1179 C CA . ILE A 1 150 ? -3.818 -7.516 10.641 1 98.69 150 ILE A CA 1
ATOM 1180 C C . ILE A 1 150 ? -5.066 -8.383 10.484 1 98.69 150 ILE A C 1
ATOM 1182 O O . ILE A 1 150 ? -5.27 -9.016 9.445 1 98.69 150 ILE A O 1
ATOM 1186 N N . PRO A 1 151 ? -5.906 -8.43 11.43 1 97.38 151 PRO A N 1
ATOM 1187 C CA . PRO A 1 151 ? -7.129 -9.227 11.312 1 97.38 151 PRO A CA 1
ATOM 1188 C C . PRO A 1 151 ? -8.156 -8.594 10.375 1 97.38 151 PRO A C 1
ATOM 1190 O O . PRO A 1 151 ? -8.078 -7.395 10.086 1 97.38 151 PRO A O 1
ATOM 1193 N N . PHE A 1 152 ? -9.086 -9.391 9.82 1 96.75 152 PHE A N 1
ATOM 1194 C CA . PHE A 1 152 ? -10.227 -8.961 9.023 1 96.75 152 PHE A CA 1
ATOM 1195 C C . PHE A 1 152 ? -9.773 -8.219 7.777 1 96.75 152 PHE A C 1
ATOM 1197 O O . PHE A 1 152 ? -10.461 -7.316 7.297 1 96.75 152 PHE A O 1
ATOM 1204 N N . PHE A 1 153 ? -8.656 -8.578 7.312 1 97.94 153 PHE A N 1
ATOM 1205 C CA . PHE A 1 153 ? -8.039 -7.852 6.211 1 97.94 153 PHE A CA 1
ATOM 1206 C C . PHE A 1 153 ? -8.742 -8.164 4.895 1 97.94 153 PHE A C 1
ATOM 1208 O O . PHE A 1 153 ? -8.977 -7.266 4.078 1 97.94 153 PHE A O 1
ATOM 1215 N N . ALA A 1 154 ? -9.047 -9.359 4.652 1 96.62 154 ALA A N 1
ATOM 1216 C CA . ALA A 1 154 ? -9.688 -9.797 3.418 1 96.62 154 ALA A CA 1
ATOM 1217 C C . ALA A 1 154 ? -11.094 -10.328 3.688 1 96.62 154 ALA A C 1
ATOM 1219 O O . ALA A 1 154 ? -11.281 -11.195 4.539 1 96.62 154 ALA A O 1
ATOM 1220 N N . SER A 1 155 ? -12.062 -9.836 2.939 1 94.44 155 SER A N 1
ATOM 1221 C CA . SER A 1 155 ? -13.43 -10.305 3.086 1 94.44 155 SER A CA 1
ATOM 1222 C C . SER A 1 155 ? -13.719 -11.477 2.152 1 94.44 155 SER A C 1
ATOM 1224 O O . SER A 1 155 ? -13.164 -11.547 1.053 1 94.44 155 SER A O 1
ATOM 1226 N N . HIS A 1 156 ? -14.57 -12.406 2.631 1 88.56 156 HIS A N 1
ATOM 1227 C CA . HIS A 1 156 ? -14.992 -13.555 1.827 1 88.56 156 HIS A CA 1
ATOM 1228 C C . HIS A 1 156 ? -16.484 -13.5 1.537 1 88.56 156 HIS A C 1
ATOM 1230 O O . HIS A 1 156 ? -17.312 -13.609 2.453 1 88.56 156 HIS A O 1
ATOM 1236 N N . VAL A 1 157 ? -16.906 -13.18 0.37 1 70.81 157 VAL A N 1
ATOM 1237 C CA . VAL A 1 157 ? -18.297 -12.969 0.006 1 70.81 157 VAL A CA 1
ATOM 1238 C C . VAL A 1 157 ? -19.047 -14.297 0.04 1 70.81 157 VAL A C 1
ATOM 1240 O O . VAL A 1 157 ? -20.219 -14.344 0.406 1 70.81 157 VAL A O 1
ATOM 1243 N N . SER A 1 158 ? -18.531 -15.242 -0.528 1 64 158 SER A N 1
ATOM 1244 C CA . SER A 1 158 ? -19.25 -16.5 -0.609 1 64 158 SER A CA 1
ATOM 1245 C C . SER A 1 158 ? -19.703 -16.984 0.771 1 64 158 SER A C 1
ATOM 1247 O O . SER A 1 158 ? -20.672 -17.719 0.893 1 64 158 SER A O 1
ATOM 1249 N N . ASN A 1 159 ? -19 -16.641 1.764 1 59.47 159 ASN A N 1
ATOM 1250 C CA . ASN A 1 159 ? -19.391 -17.016 3.121 1 59.47 159 ASN A CA 1
ATOM 1251 C C . ASN A 1 159 ? -19.75 -15.797 3.963 1 59.47 159 ASN A C 1
ATOM 1253 O O . ASN A 1 159 ? -18.891 -15.234 4.656 1 59.47 159 ASN A O 1
ATOM 1257 N N . GLN A 1 160 ? -20.844 -15.172 3.717 1 60.91 160 GLN A N 1
ATOM 1258 C CA . GLN A 1 160 ? -21.312 -13.898 4.262 1 60.91 160 GLN A CA 1
ATOM 1259 C C . GLN A 1 160 ? -20.766 -13.672 5.672 1 60.91 160 GLN A C 1
ATOM 1261 O O . GLN A 1 160 ? -20.953 -14.508 6.559 1 60.91 160 GLN A O 1
ATOM 1266 N N . GLY A 1 161 ? -19.828 -12.672 5.746 1 70.81 161 GLY A N 1
ATOM 1267 C CA . GLY A 1 161 ? -19.406 -12.203 7.055 1 70.81 161 GLY A CA 1
ATOM 1268 C C . GLY A 1 161 ? -18.062 -12.766 7.48 1 70.81 161 GLY A C 1
ATOM 1269 O O . GLY A 1 161 ? -17.625 -12.562 8.617 1 70.81 161 GLY A O 1
ATOM 1270 N N . GLU A 1 162 ? -17.422 -13.477 6.582 1 88.19 162 GLU A N 1
ATOM 1271 C CA . GLU A 1 162 ? -16.141 -14.055 7.008 1 88.19 162 GLU A CA 1
ATOM 1272 C C . GLU A 1 162 ? -14.969 -13.234 6.5 1 88.19 162 GLU A C 1
ATOM 1274 O O . GLU A 1 162 ? -15.031 -12.648 5.422 1 88.19 162 GLU A O 1
ATOM 1279 N N . TYR A 1 163 ? -13.977 -13.109 7.309 1 94.06 163 TYR A N 1
ATOM 1280 C CA . TYR A 1 163 ? -12.742 -12.383 7.012 1 94.06 163 TYR A CA 1
ATOM 1281 C C . TYR A 1 163 ? -11.523 -13.242 7.309 1 94.06 163 TYR A C 1
ATOM 1283 O O . TYR A 1 163 ? -11.594 -14.18 8.109 1 94.06 163 TYR A O 1
ATOM 1291 N N . SER A 1 164 ? -10.523 -12.992 6.641 1 94.88 164 SER A N 1
ATOM 1292 C CA . SER A 1 164 ? -9.211 -13.523 7 1 94.88 164 SER A CA 1
ATOM 1293 C C . SER A 1 164 ? -8.219 -12.398 7.262 1 94.88 164 SER A C 1
ATOM 1295 O O . SER A 1 164 ? -8.383 -11.281 6.766 1 94.88 164 SER A O 1
ATOM 1297 N N . GLY A 1 165 ? -7.289 -12.727 8.094 1 96.94 165 GLY A N 1
ATOM 1298 C CA . GLY A 1 165 ? -6.215 -11.773 8.328 1 96.94 165 GLY A CA 1
ATOM 1299 C C . GLY A 1 165 ? -5.098 -11.875 7.301 1 96.94 165 GLY A C 1
ATOM 1300 O O . GLY A 1 165 ? -5.059 -12.82 6.512 1 96.94 165 GLY A O 1
ATOM 1301 N N . THR A 1 166 ? -4.285 -10.859 7.316 1 97.88 166 THR A N 1
ATOM 1302 C CA . THR A 1 166 ? -3.043 -10.914 6.555 1 97.88 166 THR A CA 1
ATOM 1303 C C . THR A 1 166 ? -1.835 -10.859 7.484 1 97.88 166 THR A C 1
ATOM 1305 O O . THR A 1 166 ? -1.921 -10.32 8.594 1 97.88 166 THR A O 1
ATOM 1308 N N . THR A 1 167 ? -0.749 -11.422 7.07 1 98.19 167 THR A N 1
ATOM 1309 C CA . THR A 1 167 ? 0.535 -11.32 7.754 1 98.19 167 THR A CA 1
ATOM 1310 C C . THR A 1 167 ? 1.572 -10.648 6.855 1 98.19 167 THR A C 1
ATOM 1312 O O . THR A 1 167 ? 1.717 -11.016 5.688 1 98.19 167 THR A O 1
ATOM 1315 N N . ILE A 1 168 ? 2.223 -9.68 7.445 1 98.62 168 ILE A N 1
ATOM 1316 C CA . ILE A 1 168 ? 3.186 -8.859 6.711 1 98.62 168 ILE A CA 1
ATOM 1317 C C . ILE A 1 168 ? 4.598 -9.391 6.953 1 98.62 168 ILE A C 1
ATOM 1319 O O . ILE A 1 168 ? 4.945 -9.758 8.078 1 98.62 168 ILE A O 1
ATOM 1323 N N . TYR A 1 169 ? 5.445 -9.398 5.871 1 98.62 169 TYR A N 1
ATOM 1324 C CA . TYR A 1 169 ? 6.84 -9.82 5.926 1 98.62 169 TYR A CA 1
ATOM 1325 C C . TYR A 1 169 ? 7.746 -8.805 5.242 1 98.62 169 TYR A C 1
ATOM 1327 O O . TYR A 1 169 ? 7.301 -8.055 4.367 1 98.62 169 TYR A O 1
ATOM 1335 N N . TYR A 1 170 ? 8.984 -8.836 5.656 1 98.81 170 TYR A N 1
ATOM 1336 C CA . TYR A 1 170 ? 10 -8.094 4.91 1 98.81 170 TYR A CA 1
ATOM 1337 C C . TYR A 1 170 ? 11.281 -8.906 4.785 1 98.81 170 TYR A C 1
ATOM 1339 O O . TYR A 1 170 ? 11.5 -9.867 5.535 1 98.81 170 TYR A O 1
ATOM 1347 N N . LYS A 1 171 ? 12.086 -8.555 3.861 1 98.62 171 LYS A N 1
ATOM 1348 C CA . LYS A 1 171 ? 13.414 -9.133 3.668 1 98.62 171 LYS A CA 1
ATOM 1349 C C . LYS A 1 171 ? 14.406 -8.07 3.188 1 98.62 171 LYS A C 1
ATOM 1351 O O . LYS A 1 171 ? 14.109 -7.309 2.268 1 98.62 171 LYS A O 1
ATOM 1356 N N . LEU A 1 172 ? 15.5 -7.949 3.908 1 98.38 172 LEU A N 1
ATOM 1357 C CA . LEU A 1 172 ? 16.609 -7.113 3.467 1 98.38 172 LEU A CA 1
ATOM 1358 C C . LEU A 1 172 ? 17.547 -7.895 2.545 1 98.38 172 LEU A C 1
ATOM 1360 O O . LEU A 1 172 ? 17.953 -9.008 2.869 1 98.38 172 LEU A O 1
ATOM 1364 N N . ILE A 1 173 ? 17.875 -7.301 1.424 1 97.94 173 ILE A N 1
ATOM 1365 C CA . ILE A 1 173 ? 18.812 -7.941 0.509 1 97.94 173 ILE A CA 1
ATOM 1366 C C . ILE A 1 173 ? 19.891 -6.945 0.088 1 97.94 173 ILE A C 1
ATOM 1368 O O . ILE A 1 173 ? 19.875 -5.785 0.507 1 97.94 173 ILE A O 1
ATOM 1372 N N . GLY A 1 174 ? 20.891 -7.414 -0.654 1 95.75 174 GLY A N 1
ATOM 1373 C CA . GLY A 1 174 ? 21.969 -6.523 -1.07 1 95.75 174 GLY A CA 1
ATOM 1374 C C . GLY A 1 174 ? 22.75 -5.961 0.093 1 95.75 174 GLY A C 1
ATOM 1375 O O . GLY A 1 174 ? 23.109 -6.691 1.024 1 95.75 174 GLY A O 1
ATOM 1376 N N . SER A 1 175 ? 23.062 -4.727 0.108 1 92 175 SER A N 1
ATOM 1377 C CA . SER A 1 175 ? 23.922 -4.098 1.115 1 92 175 SER A CA 1
ATOM 1378 C C . SER A 1 175 ? 23.203 -3.998 2.457 1 92 175 SER A C 1
ATOM 1380 O O . SER A 1 175 ? 23.828 -4.062 3.512 1 92 175 SER A O 1
ATOM 1382 N N . LEU A 1 176 ? 21.906 -3.889 2.398 1 92.38 176 LEU A N 1
ATOM 1383 C CA . LEU A 1 176 ? 21.156 -3.748 3.639 1 92.38 176 LEU A CA 1
ATOM 1384 C C . LEU A 1 176 ? 21.172 -5.047 4.438 1 92.38 176 LEU A C 1
ATOM 1386 O O . LEU A 1 176 ? 20.984 -5.035 5.656 1 92.38 176 LEU A O 1
ATOM 1390 N N . SER A 1 177 ? 21.297 -6.168 3.727 1 89.25 177 SER A N 1
ATOM 1391 C CA . SER A 1 177 ? 21.344 -7.457 4.41 1 89.25 177 SER A CA 1
ATOM 1392 C C . SER A 1 177 ? 22.531 -7.547 5.359 1 89.25 177 SER A C 1
ATOM 1394 O O . SER A 1 177 ? 22.531 -8.352 6.293 1 89.25 177 SER A O 1
ATOM 1396 N N . ASN A 1 178 ? 23.469 -6.684 5.176 1 85.69 178 ASN A N 1
ATOM 1397 C CA . ASN A 1 178 ? 24.688 -6.68 5.996 1 85.69 178 ASN A CA 1
ATOM 1398 C C . ASN A 1 178 ? 24.531 -5.785 7.219 1 85.69 178 ASN A C 1
ATOM 1400 O O . ASN A 1 178 ? 25.375 -5.789 8.109 1 85.69 178 ASN A O 1
ATOM 1404 N N . LEU A 1 179 ? 23.531 -4.988 7.242 1 74.75 179 LEU A N 1
ATOM 1405 C CA . LEU A 1 179 ? 23.328 -4.027 8.32 1 74.75 179 LEU A CA 1
ATOM 1406 C C . LEU A 1 179 ? 22.422 -4.609 9.398 1 74.75 179 LEU A C 1
ATOM 1408 O O . LEU A 1 179 ? 22.203 -3.979 10.438 1 74.75 179 LEU A O 1
ATOM 1412 N N . LYS A 1 180 ? 22.062 -5.809 9.227 1 62.56 180 LYS A N 1
ATOM 1413 C CA . LYS A 1 180 ? 21.172 -6.453 10.172 1 62.56 180 LYS A CA 1
ATOM 1414 C C . LYS A 1 180 ? 21.859 -6.723 11.5 1 62.56 180 LYS A C 1
ATOM 1416 O O . LYS A 1 180 ? 23.031 -7.109 11.523 1 62.56 180 LYS A O 1
ATOM 1421 N N . MET B 1 1 ? -11.633 27.297 13.977 1 91.75 1 MET B N 1
ATOM 1422 C CA . MET B 1 1 ? -11.078 26.078 13.414 1 91.75 1 MET B CA 1
ATOM 1423 C C . MET B 1 1 ? -12.188 25.188 12.836 1 91.75 1 MET B C 1
ATOM 1425 O O . MET B 1 1 ? -13.195 24.938 13.492 1 91.75 1 MET B O 1
ATOM 1429 N N . GLU B 1 2 ? -12.078 24.875 11.562 1 96 2 GLU B N 1
ATOM 1430 C CA . GLU B 1 2 ? -13.062 24.031 10.883 1 96 2 GLU B CA 1
ATOM 1431 C C . GLU B 1 2 ? -12.383 22.922 10.094 1 96 2 GLU B C 1
ATOM 1433 O O . GLU B 1 2 ? -11.32 23.125 9.508 1 96 2 GLU B O 1
ATOM 1438 N N . ILE B 1 3 ? -13 21.75 10.125 1 98 3 ILE B N 1
ATOM 1439 C CA . ILE B 1 3 ? -12.531 20.641 9.312 1 98 3 ILE B CA 1
ATOM 1440 C C . ILE B 1 3 ? -13.508 20.391 8.164 1 98 3 ILE B C 1
ATOM 1442 O O . ILE B 1 3 ? -14.711 20.234 8.383 1 98 3 ILE B O 1
ATOM 1446 N N . ILE B 1 4 ? -13.031 20.375 6.965 1 97.62 4 ILE B N 1
ATOM 1447 C CA . ILE B 1 4 ? -13.922 20.172 5.828 1 97.62 4 ILE B CA 1
ATOM 1448 C C . ILE B 1 4 ? -13.328 19.109 4.895 1 97.62 4 ILE B C 1
ATOM 1450 O O . ILE B 1 4 ? -12.117 18.875 4.906 1 97.62 4 ILE B O 1
ATOM 1454 N N . SER B 1 5 ? -14.172 18.484 4.133 1 98.06 5 SER B N 1
ATOM 1455 C CA . SER B 1 5 ? -13.758 17.531 3.105 1 98.06 5 SER B CA 1
ATOM 1456 C C . SER B 1 5 ? -13.547 18.219 1.764 1 98.06 5 SER B C 1
ATOM 1458 O O . SER B 1 5 ? -14.383 19.031 1.333 1 98.06 5 SER B O 1
ATOM 1460 N N . ILE B 1 6 ? -12.438 17.984 1.109 1 98.19 6 ILE B N 1
ATOM 1461 C CA . ILE B 1 6 ? -12.133 18.531 -0.205 1 98.19 6 ILE B CA 1
ATOM 1462 C C . ILE B 1 6 ? -12.484 17.516 -1.288 1 98.19 6 ILE B C 1
ATOM 1464 O O . ILE B 1 6 ? -11.969 16.391 -1.286 1 98.19 6 ILE B O 1
ATOM 1468 N N . GLU B 1 7 ? -13.305 17.906 -2.217 1 96 7 GLU B N 1
ATOM 1469 C CA . GLU B 1 7 ? -13.719 17.016 -3.283 1 96 7 GLU B CA 1
ATOM 1470 C C . GLU B 1 7 ? -12.891 17.219 -4.547 1 96 7 GLU B C 1
ATOM 1472 O O . GLU B 1 7 ? -12.789 16.328 -5.391 1 96 7 GLU B O 1
ATOM 1477 N N . LEU B 1 8 ? -12.438 18.469 -4.609 1 97.38 8 LEU B N 1
ATOM 1478 C CA . LEU B 1 8 ? -11.633 18.891 -5.75 1 97.38 8 LEU B CA 1
ATOM 1479 C C . LEU B 1 8 ? -10.602 19.922 -5.332 1 97.38 8 LEU B C 1
ATOM 1481 O O . LEU B 1 8 ? -10.914 20.875 -4.605 1 97.38 8 LEU B O 1
ATOM 1485 N N . ILE B 1 9 ? -9.422 19.672 -5.84 1 98.62 9 ILE B N 1
ATOM 1486 C CA . ILE B 1 9 ? -8.344 20.609 -5.523 1 98.62 9 ILE B CA 1
ATOM 1487 C C . ILE B 1 9 ? -8.219 21.641 -6.641 1 98.62 9 ILE B C 1
ATOM 1489 O O . ILE B 1 9 ? -7.629 21.359 -7.684 1 98.62 9 ILE B O 1
ATOM 1493 N N . ASN B 1 10 ? -8.734 22.828 -6.43 1 97.81 10 ASN B N 1
ATOM 1494 C CA . ASN B 1 10 ? -8.539 23.906 -7.391 1 97.81 10 ASN B CA 1
ATOM 1495 C C . ASN B 1 10 ? -7.207 24.625 -7.168 1 97.81 10 ASN B C 1
ATOM 1497 O O . ASN B 1 10 ? -6.445 24.25 -6.27 1 97.81 10 ASN B O 1
ATOM 1501 N N . ASP B 1 11 ? -6.91 25.641 -7.91 1 97.56 11 ASP B N 1
ATOM 1502 C CA . ASP B 1 11 ? -5.598 26.266 -7.898 1 97.56 11 ASP B CA 1
ATOM 1503 C C . ASP B 1 11 ? -5.305 26.906 -6.539 1 97.56 11 ASP B C 1
ATOM 1505 O O . ASP B 1 11 ? -4.195 26.766 -6.016 1 97.56 11 ASP B O 1
ATOM 1509 N N . SER B 1 12 ? -6.238 27.562 -5.977 1 97.31 12 SER B N 1
ATOM 1510 C CA . SER B 1 12 ? -6.043 28.234 -4.695 1 97.31 12 SER B CA 1
ATOM 1511 C C . SER B 1 12 ? -5.773 27.219 -3.584 1 97.31 12 SER B C 1
ATOM 1513 O O . SER B 1 12 ? -4.852 27.391 -2.787 1 97.31 12 SER B O 1
ATOM 1515 N N . ILE B 1 13 ? -6.621 26.188 -3.529 1 98.38 13 ILE B N 1
ATOM 1516 C CA . ILE B 1 13 ? -6.445 25.125 -2.555 1 98.38 13 ILE B CA 1
ATOM 1517 C C . ILE B 1 13 ? -5.09 24.453 -2.768 1 98.38 13 ILE B C 1
ATOM 1519 O O . ILE B 1 13 ? -4.359 24.188 -1.809 1 98.38 13 ILE B O 1
ATOM 1523 N N . LYS B 1 14 ? -4.801 24.219 -4.043 1 98.62 14 LYS B N 1
ATOM 1524 C CA . LYS B 1 14 ? -3.557 23.547 -4.383 1 98.62 14 LYS B CA 1
ATOM 1525 C C . LYS B 1 14 ? -2.348 24.312 -3.854 1 98.62 14 LYS B C 1
ATOM 1527 O O . LYS B 1 14 ? -1.417 23.719 -3.309 1 98.62 14 LYS B O 1
ATOM 1532 N N . GLU B 1 15 ? -2.354 25.562 -3.992 1 98.75 15 GLU B N 1
ATOM 1533 C CA . GLU B 1 15 ? -1.25 26.406 -3.516 1 98.75 15 GLU B CA 1
ATOM 1534 C C . GLU B 1 15 ? -1.047 26.234 -2.012 1 98.75 15 GLU B C 1
ATOM 1536 O O . GLU B 1 15 ? 0.086 26.109 -1.545 1 98.75 15 GLU B O 1
ATOM 1541 N N . GLN B 1 16 ? -2.064 26.234 -1.262 1 98.88 16 GLN B N 1
ATOM 1542 C CA . GLN B 1 16 ? -1.976 26.094 0.187 1 98.88 16 GLN B CA 1
ATOM 1543 C C . GLN B 1 16 ? -1.491 24.703 0.569 1 98.88 16 GLN B C 1
ATOM 1545 O O . GLN B 1 16 ? -0.669 24.547 1.476 1 98.88 16 GLN B O 1
ATOM 1550 N N . LEU B 1 17 ? -1.973 23.734 -0.144 1 98.94 17 LEU B N 1
ATOM 1551 C CA . LEU B 1 17 ? -1.588 22.359 0.139 1 98.94 17 LEU B CA 1
ATOM 1552 C C . LEU B 1 17 ? -0.114 22.125 -0.18 1 98.94 17 LEU B C 1
ATOM 1554 O O . LEU B 1 17 ? 0.582 21.422 0.555 1 98.94 17 LEU B O 1
ATOM 1558 N N . VAL B 1 18 ? 0.289 22.703 -1.295 1 98.88 18 VAL B N 1
ATOM 1559 C CA . VAL B 1 18 ? 1.693 22.609 -1.68 1 98.88 18 VAL B CA 1
ATOM 1560 C C . VAL B 1 18 ? 2.57 23.203 -0.581 1 98.88 18 VAL B C 1
ATOM 1562 O O . VAL B 1 18 ? 3.541 22.578 -0.145 1 98.88 18 VAL B O 1
ATOM 1565 N N . ASN B 1 19 ? 2.197 24.359 -0.096 1 98.81 19 ASN B N 1
ATOM 1566 C CA . ASN B 1 19 ? 2.959 25.016 0.961 1 98.81 19 ASN B CA 1
ATOM 1567 C C . ASN B 1 19 ? 2.953 24.188 2.248 1 98.81 19 ASN B C 1
ATOM 1569 O O . ASN B 1 19 ? 3.971 24.109 2.938 1 98.81 19 ASN B O 1
ATOM 1573 N N . LEU B 1 20 ? 1.871 23.656 2.549 1 98.88 20 LEU B N 1
ATOM 1574 C CA . LEU B 1 20 ? 1.759 22.828 3.748 1 98.88 20 LEU B CA 1
ATOM 1575 C C . LEU B 1 20 ? 2.652 21.594 3.648 1 98.88 20 LEU B C 1
ATOM 1577 O O . LEU B 1 20 ? 3.34 21.234 4.609 1 98.88 20 LEU B O 1
ATOM 1581 N N . LEU B 1 21 ? 2.629 20.953 2.482 1 98.81 21 LEU B N 1
ATOM 1582 C CA . LEU B 1 21 ? 3.463 19.766 2.27 1 98.81 21 LEU B CA 1
ATOM 1583 C C . LEU B 1 21 ? 4.941 20.109 2.422 1 98.81 21 LEU B C 1
ATOM 1585 O O . LEU B 1 21 ? 5.684 19.406 3.1 1 98.81 21 LEU B O 1
ATOM 1589 N N . ILE B 1 22 ? 5.332 21.203 1.832 1 98.69 22 ILE B N 1
ATOM 1590 C CA . ILE B 1 22 ? 6.723 21.641 1.89 1 98.69 22 ILE B CA 1
ATOM 1591 C C . ILE B 1 22 ? 7.105 21.953 3.334 1 98.69 22 ILE B C 1
ATOM 1593 O O . ILE B 1 22 ? 8.172 21.562 3.801 1 98.69 22 ILE B O 1
ATOM 1597 N N . ASP B 1 23 ? 6.242 22.656 4.066 1 98.62 23 ASP B N 1
ATOM 1598 C CA . ASP B 1 23 ? 6.48 22.922 5.48 1 98.62 23 ASP B CA 1
ATOM 1599 C C . ASP B 1 23 ? 6.656 21.641 6.273 1 98.62 23 ASP B C 1
ATOM 1601 O O . ASP B 1 23 ? 7.559 21.531 7.109 1 98.62 23 ASP B O 1
ATOM 1605 N N . GLY B 1 24 ? 5.766 20.656 6.039 1 97.44 24 GLY B N 1
ATOM 1606 C CA . GLY B 1 24 ? 5.871 19.375 6.715 1 97.44 24 GLY B CA 1
ATOM 1607 C C . GLY B 1 24 ? 7.207 18.688 6.488 1 97.44 24 GLY B C 1
ATOM 1608 O O . GLY B 1 24 ? 7.844 18.234 7.438 1 97.44 24 GLY B O 1
ATOM 1609 N N . VAL B 1 25 ? 7.629 18.641 5.242 1 96.75 25 VAL B N 1
ATOM 1610 C CA . VAL B 1 25 ? 8.883 17.984 4.887 1 96.75 25 VAL B CA 1
ATOM 1611 C C . VAL B 1 25 ? 10.055 18.734 5.531 1 96.75 25 VAL B C 1
ATOM 1613 O O . VAL B 1 25 ? 10.945 18.125 6.109 1 96.75 25 VAL B O 1
ATOM 1616 N N . GLU B 1 26 ? 10.008 20.031 5.5 1 95.94 26 GLU B N 1
ATOM 1617 C CA . GLU B 1 26 ? 11.055 20.875 6.086 1 95.94 26 GLU B CA 1
ATOM 1618 C C . GLU B 1 26 ? 11.156 20.641 7.594 1 95.94 26 GLU B C 1
ATOM 1620 O O . GLU B 1 26 ? 12.242 20.75 8.172 1 95.94 26 GLU B O 1
ATOM 1625 N N . ASN B 1 27 ? 10.07 20.375 8.141 1 94.88 27 ASN B N 1
ATOM 1626 C CA . ASN B 1 27 ? 10.039 20.219 9.594 1 94.88 27 ASN B CA 1
ATOM 1627 C C . ASN B 1 27 ? 9.93 18.75 10 1 94.88 27 ASN B C 1
ATOM 1629 O O . ASN B 1 27 ? 9.32 18.438 11.031 1 94.88 27 ASN B O 1
ATOM 1633 N N . LYS B 1 28 ? 10.297 17.797 9.195 1 89.5 28 LYS B N 1
ATOM 1634 C CA . LYS B 1 28 ? 10.641 16.406 9.469 1 89.5 28 LYS B CA 1
ATOM 1635 C C . LYS B 1 28 ? 9.391 15.57 9.688 1 89.5 28 LYS B C 1
ATOM 1637 O O . LYS B 1 28 ? 9.391 14.641 10.5 1 89.5 28 LYS B O 1
ATOM 1642 N N . ALA B 1 29 ? 8.336 16.031 9.055 1 89.94 29 ALA B N 1
ATOM 1643 C CA . ALA B 1 29 ? 7.184 15.141 9.055 1 89.94 29 ALA B CA 1
ATOM 1644 C C . ALA B 1 29 ? 7.492 13.844 8.32 1 89.94 29 ALA B C 1
ATOM 1646 O O . ALA B 1 29 ? 8.164 13.852 7.281 1 89.94 29 ALA B O 1
ATOM 1647 N N . ALA B 1 30 ? 7.098 12.711 8.812 1 90.31 30 ALA B N 1
ATOM 1648 C CA . ALA B 1 30 ? 7.293 11.398 8.188 1 90.31 30 ALA B CA 1
ATOM 1649 C C . ALA B 1 30 ? 6.211 11.117 7.152 1 90.31 30 ALA B C 1
ATOM 1651 O O . ALA B 1 30 ? 5.348 10.266 7.363 1 90.31 30 ALA B O 1
ATOM 1652 N N . ILE B 1 31 ? 6.379 11.805 5.984 1 95.06 31 ILE B N 1
ATOM 1653 C CA . ILE B 1 31 ? 5.254 11.75 5.055 1 95.06 31 ILE B CA 1
ATOM 1654 C C . ILE B 1 31 ? 5.75 11.344 3.67 1 95.06 31 ILE B C 1
ATOM 1656 O O . ILE B 1 31 ? 5.117 11.656 2.66 1 95.06 31 ILE B O 1
ATOM 1660 N N . GLY B 1 32 ? 6.953 10.727 3.541 1 96.56 32 GLY B N 1
ATOM 1661 C CA . GLY B 1 32 ? 7.336 10.016 2.33 1 96.56 32 GLY B CA 1
ATOM 1662 C C . GLY B 1 32 ? 8.32 10.789 1.478 1 96.56 32 GLY B C 1
ATOM 1663 O O . GLY B 1 32 ? 8.781 10.289 0.445 1 96.56 32 GLY B O 1
ATOM 1664 N N . PHE B 1 33 ? 8.766 12.008 1.912 1 96.44 33 PHE B N 1
ATOM 1665 C CA . PHE B 1 33 ? 9.641 12.852 1.098 1 96.44 33 PHE B CA 1
ATOM 1666 C C . PHE B 1 33 ? 10.914 13.203 1.855 1 96.44 33 PHE B C 1
ATOM 1668 O O . PHE B 1 33 ? 10.914 13.281 3.086 1 96.44 33 PHE B O 1
ATOM 1675 N N . ASN B 1 34 ? 11.953 13.414 1.119 1 94.38 34 ASN B N 1
ATOM 1676 C CA . ASN B 1 34 ? 13.188 13.961 1.668 1 94.38 34 ASN B CA 1
ATOM 1677 C C . ASN B 1 34 ? 13.25 15.477 1.518 1 94.38 34 ASN B C 1
ATOM 1679 O O . ASN B 1 34 ? 12.711 16.031 0.558 1 94.38 34 ASN B O 1
ATOM 1683 N N . PHE B 1 35 ? 13.875 15.992 2.467 1 92.88 35 PHE B N 1
ATOM 1684 C CA . PHE B 1 35 ? 14.195 17.406 2.34 1 92.88 35 PHE B CA 1
ATOM 1685 C C . PHE B 1 35 ? 15.43 17.609 1.469 1 92.88 35 PHE B C 1
ATOM 1687 O O . PHE B 1 35 ? 16.406 16.875 1.586 1 92.88 35 PHE B O 1
ATOM 1694 N N . PRO B 1 36 ? 15.359 18.703 0.615 1 94.88 36 PRO B N 1
ATOM 1695 C CA . PRO B 1 36 ? 14.242 19.609 0.31 1 94.88 36 PRO B CA 1
ATOM 1696 C C . PRO B 1 36 ? 13.258 19 -0.683 1 94.88 36 PRO B C 1
ATOM 1698 O O . PRO B 1 36 ? 13.633 18.156 -1.497 1 94.88 36 PRO B O 1
ATOM 1701 N N . LEU B 1 37 ? 12.055 19.391 -0.547 1 97.12 37 LEU B N 1
ATOM 1702 C CA . LEU B 1 37 ? 11.023 19.047 -1.524 1 97.12 37 LEU B CA 1
ATOM 1703 C C . LEU B 1 37 ? 10.758 20.219 -2.457 1 97.12 37 LEU B C 1
ATOM 1705 O O . LEU B 1 37 ? 10.398 21.312 -2.002 1 97.12 37 LEU B O 1
ATOM 1709 N N . SER B 1 38 ? 10.961 19.984 -3.725 1 97.62 38 SER B N 1
ATOM 1710 C CA . SER B 1 38 ? 10.719 21.062 -4.684 1 97.62 38 SER B CA 1
ATOM 1711 C C . SER B 1 38 ? 9.227 21.344 -4.84 1 97.62 38 SER B C 1
ATOM 1713 O O . SER B 1 38 ? 8.398 20.453 -4.617 1 97.62 38 SER B O 1
ATOM 1715 N N . ARG B 1 39 ? 8.93 22.516 -5.203 1 98.44 39 ARG B N 1
ATOM 1716 C CA . ARG B 1 39 ? 7.543 22.906 -5.457 1 98.44 39 ARG B CA 1
ATOM 1717 C C . ARG B 1 39 ? 6.941 22.062 -6.578 1 98.44 39 ARG B C 1
ATOM 1719 O O . ARG B 1 39 ? 5.777 21.656 -6.508 1 98.44 39 ARG B O 1
ATOM 1726 N N . GLU B 1 40 ? 7.723 21.75 -7.586 1 98.25 40 GLU B N 1
ATOM 1727 C CA . GLU B 1 40 ? 7.262 20.953 -8.719 1 98.25 40 GLU B CA 1
ATOM 1728 C C . GLU B 1 40 ? 6.82 19.562 -8.258 1 98.25 40 GLU B C 1
ATOM 1730 O O . GLU B 1 40 ? 5.762 19.078 -8.672 1 98.25 40 GLU B O 1
ATOM 1735 N N . LYS B 1 41 ? 7.578 18.953 -7.438 1 98 41 LYS B N 1
ATOM 1736 C CA . LYS B 1 41 ? 7.254 17.625 -6.934 1 98 41 LYS B CA 1
ATOM 1737 C C . LYS B 1 41 ? 6.035 17.656 -6.012 1 98 41 LYS B C 1
ATOM 1739 O O . LYS B 1 41 ? 5.219 16.734 -6.012 1 98 41 LYS B O 1
ATOM 1744 N N . ALA B 1 42 ? 5.953 18.703 -5.246 1 98.75 42 ALA B N 1
ATOM 1745 C CA . ALA B 1 42 ? 4.781 18.875 -4.395 1 98.75 42 ALA B CA 1
ATOM 1746 C C . ALA B 1 42 ? 3.512 19.016 -5.227 1 98.75 42 ALA B C 1
ATOM 1748 O O . ALA B 1 42 ? 2.477 18.438 -4.898 1 98.75 42 ALA B O 1
ATOM 1749 N N . ILE B 1 43 ? 3.615 19.781 -6.273 1 98.75 43 ILE B N 1
ATOM 1750 C CA . ILE B 1 43 ? 2.482 19.969 -7.176 1 98.75 43 ILE B CA 1
ATOM 1751 C C . ILE B 1 43 ? 2.09 18.625 -7.797 1 98.75 43 ILE B C 1
ATOM 1753 O O . ILE B 1 43 ? 0.909 18.281 -7.836 1 98.75 43 ILE B O 1
ATOM 1757 N N . GLU B 1 44 ? 3.043 17.891 -8.219 1 98.31 44 GLU B N 1
ATOM 1758 C CA . GLU B 1 44 ? 2.791 16.594 -8.828 1 98.31 44 GLU B CA 1
ATOM 1759 C C . GLU B 1 44 ? 2.059 15.664 -7.855 1 98.31 44 GLU B C 1
ATOM 1761 O O . GLU B 1 44 ? 1.136 14.945 -8.25 1 98.31 44 GLU B O 1
ATOM 1766 N N . PHE B 1 45 ? 2.512 15.734 -6.641 1 98.62 45 PHE B N 1
ATOM 1767 C CA . PHE B 1 45 ? 1.871 14.914 -5.621 1 98.62 45 PHE B CA 1
ATOM 1768 C C . PHE B 1 45 ? 0.394 15.266 -5.492 1 98.62 45 PHE B C 1
ATOM 1770 O O . PHE B 1 45 ? -0.464 14.375 -5.516 1 98.62 45 PHE B O 1
ATOM 1777 N N . TRP B 1 46 ? 0.124 16.484 -5.375 1 98.81 46 TRP B N 1
ATOM 1778 C CA . TRP B 1 46 ? -1.255 16.891 -5.137 1 98.81 4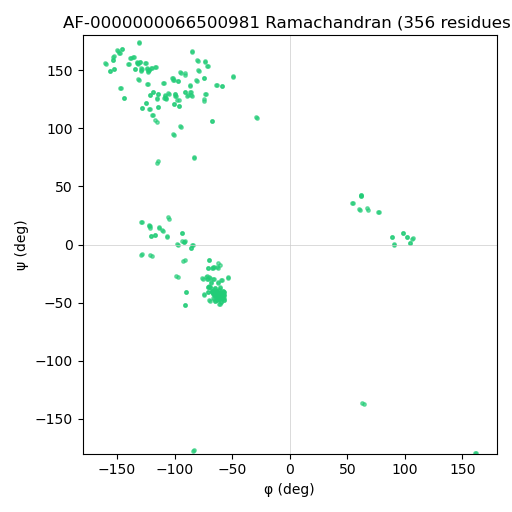6 TRP B CA 1
ATOM 1779 C C . TRP B 1 46 ? -2.105 16.703 -6.387 1 98.81 46 TRP B C 1
ATOM 1781 O O . TRP B 1 46 ? -3.318 16.5 -6.293 1 98.81 46 TRP B O 1
ATOM 1791 N N . ASP B 1 47 ? -1.498 16.766 -7.578 1 98.62 47 ASP B N 1
ATOM 1792 C CA . ASP B 1 47 ? -2.223 16.438 -8.797 1 98.62 47 ASP B CA 1
ATOM 1793 C C . ASP B 1 47 ? -2.672 14.977 -8.789 1 98.62 47 ASP B C 1
ATOM 1795 O O . ASP B 1 47 ? -3.791 14.664 -9.195 1 98.62 47 ASP B O 1
ATOM 1799 N N . LYS B 1 48 ? -1.786 14.156 -8.312 1 97.81 48 LYS B N 1
ATOM 1800 C CA . LYS B 1 48 ? -2.141 12.75 -8.195 1 97.81 48 LYS B CA 1
ATOM 1801 C C . LYS B 1 48 ? -3.26 12.539 -7.184 1 97.81 48 LYS B C 1
ATOM 1803 O O . LYS B 1 48 ? -4.191 11.773 -7.422 1 97.81 48 LYS B O 1
ATOM 1808 N N . VAL B 1 49 ? -3.145 13.227 -6.023 1 98.62 49 VAL B N 1
ATOM 1809 C CA . VAL B 1 49 ? -4.207 13.164 -5.023 1 98.62 49 VAL B CA 1
ATOM 1810 C C . VAL B 1 49 ? -5.527 13.609 -5.648 1 98.62 49 VAL B C 1
ATOM 1812 O O . VAL B 1 49 ? -6.559 12.961 -5.453 1 98.62 49 VAL B O 1
ATOM 1815 N N . ASN B 1 50 ? -5.484 14.664 -6.414 1 98.75 50 ASN B N 1
ATOM 1816 C CA . ASN B 1 50 ? -6.688 15.188 -7.055 1 98.75 50 ASN B CA 1
ATOM 1817 C C . ASN B 1 50 ? -7.32 14.156 -7.984 1 98.75 50 ASN B C 1
ATOM 1819 O O . ASN B 1 50 ? -8.539 14.023 -8.031 1 98.75 50 ASN B O 1
ATOM 1823 N N . ASP B 1 51 ? -6.5 13.469 -8.766 1 97.5 51 ASP B N 1
ATOM 1824 C CA . ASP B 1 51 ? -6.996 12.414 -9.641 1 97.5 51 ASP B CA 1
ATOM 1825 C C . ASP B 1 51 ? -7.719 11.328 -8.844 1 97.5 51 ASP B C 1
ATOM 1827 O O . ASP B 1 51 ? -8.758 10.82 -9.273 1 97.5 51 ASP B O 1
ATOM 1831 N N . GLU B 1 52 ? -7.176 11 -7.711 1 97.69 52 GLU B N 1
ATOM 1832 C CA . GLU B 1 52 ? -7.746 9.93 -6.895 1 97.69 52 GLU B CA 1
ATOM 1833 C C . GLU B 1 52 ? -9.008 10.398 -6.172 1 97.69 52 GLU B C 1
ATOM 1835 O O . GLU B 1 52 ? -9.883 9.586 -5.855 1 97.69 52 GLU B O 1
ATOM 1840 N N . LEU B 1 53 ? -9.078 11.711 -5.871 1 98.19 53 LEU B N 1
ATOM 1841 C CA . LEU B 1 53 ? -10.336 12.266 -5.375 1 98.19 53 LEU B CA 1
ATOM 1842 C C . LEU B 1 53 ? -11.445 12.117 -6.414 1 98.19 53 LEU B C 1
ATOM 1844 O O . LEU B 1 53 ? -12.555 11.695 -6.086 1 98.19 53 LEU B O 1
ATOM 1848 N N . LYS B 1 54 ? -11.125 12.312 -7.656 1 96.56 54 LYS B N 1
ATOM 1849 C CA . LYS B 1 54 ? -12.086 12.25 -8.75 1 96.56 54 LYS B CA 1
ATOM 1850 C C . LYS B 1 54 ? -12.555 10.812 -8.992 1 96.56 54 LYS B C 1
ATOM 1852 O O . LYS B 1 54 ? -13.727 10.578 -9.289 1 96.56 54 LYS B O 1
ATOM 1857 N N . SER B 1 55 ? -11.648 9.922 -8.82 1 95.25 55 SER B N 1
ATOM 1858 C CA . SER B 1 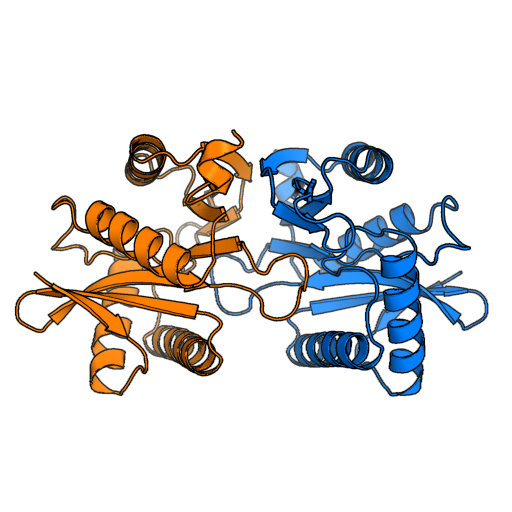55 ? -11.977 8.523 -9.078 1 95.25 55 SER B CA 1
ATOM 1859 C C . SER B 1 55 ? -12.633 7.879 -7.859 1 95.25 55 SER B C 1
ATOM 1861 O O . SER B 1 55 ? -12.938 6.684 -7.867 1 95.25 55 SER B O 1
ATOM 1863 N N . LYS B 1 56 ? -12.797 8.656 -6.766 1 95.75 56 LYS B N 1
ATOM 1864 C CA . LYS B 1 56 ? -13.445 8.203 -5.539 1 95.75 56 LYS B CA 1
ATOM 1865 C C . LYS B 1 56 ? -12.688 7.035 -4.914 1 95.75 56 LYS B C 1
ATOM 1867 O O . LYS B 1 56 ? -13.289 6.031 -4.527 1 95.75 56 LYS B O 1
ATOM 1872 N N . SER B 1 57 ? -11.391 7.152 -4.898 1 97.62 57 SER B N 1
ATOM 1873 C CA . SER B 1 57 ? -10.539 6.168 -4.238 1 97.62 57 SER B CA 1
ATOM 1874 C C . SER B 1 57 ? -9.758 6.797 -3.088 1 97.62 57 SER B C 1
ATOM 1876 O O . SER B 1 57 ? -8.867 6.164 -2.52 1 97.62 57 SER B O 1
ATOM 1878 N N . ARG B 1 58 ? -10.133 8.078 -2.783 1 98.31 58 ARG B N 1
ATOM 1879 C CA . ARG B 1 58 ? -9.453 8.82 -1.725 1 98.31 58 ARG B CA 1
ATOM 1880 C C . ARG B 1 58 ? -10.344 9.922 -1.174 1 98.31 58 ARG B C 1
ATOM 1882 O O . ARG B 1 58 ? -11.219 10.43 -1.878 1 98.31 58 ARG B O 1
ATOM 1889 N N . ILE B 1 59 ? -10.195 10.242 0.042 1 98.25 59 ILE B N 1
ATOM 1890 C CA . ILE B 1 59 ? -10.789 11.438 0.637 1 98.25 59 ILE B CA 1
ATOM 1891 C C . ILE B 1 59 ? -9.695 12.305 1.26 1 98.25 59 ILE B C 1
ATOM 1893 O O . ILE B 1 59 ? -8.664 11.789 1.69 1 98.25 59 ILE B O 1
ATOM 1897 N N . LEU B 1 60 ? -9.93 13.578 1.244 1 98.88 60 LEU B N 1
ATOM 1898 C CA . LEU B 1 60 ? -9.023 14.57 1.817 1 98.88 60 LEU B CA 1
ATOM 1899 C C . LEU B 1 60 ? -9.773 15.5 2.768 1 98.88 60 LEU B C 1
ATOM 1901 O O . LEU B 1 60 ? -10.727 16.172 2.363 1 98.88 60 LEU B O 1
ATOM 1905 N N . LEU B 1 61 ? -9.391 15.484 4.027 1 98.88 61 LEU B N 1
ATOM 1906 C CA . LEU B 1 61 ? -9.859 16.469 4.988 1 98.88 61 LEU B CA 1
ATOM 1907 C C . LEU B 1 61 ? -8.797 17.531 5.242 1 98.88 61 LEU B C 1
ATOM 1909 O O . LEU B 1 61 ? -7.605 17.219 5.324 1 98.88 61 LEU B O 1
ATOM 1913 N N . VAL B 1 62 ? -9.273 18.75 5.418 1 98.81 62 VAL B N 1
ATOM 1914 C CA . VAL B 1 62 ? -8.375 19.828 5.781 1 98.81 62 VAL B CA 1
ATOM 1915 C C . VAL B 1 62 ? -8.914 20.578 7 1 98.81 62 VAL B C 1
ATOM 1917 O O . VAL B 1 62 ? -10.133 20.594 7.23 1 98.81 62 VAL B O 1
ATOM 1920 N N . THR B 1 63 ? -8.023 21.109 7.781 1 98.75 63 THR B N 1
ATOM 1921 C CA . THR B 1 63 ? -8.359 22.031 8.859 1 98.75 63 THR B CA 1
ATOM 1922 C C . THR B 1 63 ? -8.117 23.469 8.422 1 98.75 63 THR B C 1
ATOM 1924 O O . THR B 1 63 ? -7.027 23.812 7.961 1 98.75 63 THR B O 1
ATOM 1927 N N . LEU B 1 64 ? -9.117 24.281 8.586 1 98.25 64 LEU B N 1
ATOM 1928 C CA . LEU B 1 64 ? -9.023 25.703 8.281 1 98.25 64 LEU B CA 1
ATOM 1929 C C . LEU B 1 64 ? -9 26.531 9.562 1 98.25 64 LEU B C 1
ATOM 1931 O O . LEU B 1 64 ? -9.82 26.328 10.453 1 98.25 64 LEU B O 1
ATOM 1935 N N . ILE B 1 65 ? -8.016 27.375 9.625 1 97.56 65 ILE B N 1
ATOM 1936 C CA . ILE B 1 65 ? -7.98 28.422 10.648 1 97.56 65 ILE B CA 1
ATOM 1937 C C . ILE B 1 65 ? -7.891 29.797 9.992 1 97.56 65 ILE B C 1
ATOM 1939 O O . ILE B 1 65 ? -6.938 30.078 9.266 1 97.56 65 ILE B O 1
ATOM 1943 N N . GLU B 1 66 ? -8.906 30.641 10.188 1 95.38 66 GLU B N 1
ATOM 1944 C CA . GLU B 1 66 ? -8.992 31.969 9.594 1 95.38 66 GLU B CA 1
ATOM 1945 C C . GLU B 1 66 ? -8.836 31.906 8.078 1 95.38 66 GLU B C 1
ATOM 1947 O O . GLU B 1 66 ? -8.062 32.688 7.504 1 95.38 66 GLU B O 1
ATOM 1952 N N . GLY B 1 67 ? -9.359 30.859 7.422 1 94.56 67 GLY B N 1
ATOM 1953 C CA . GLY B 1 67 ? -9.414 30.75 5.973 1 94.56 67 GLY B CA 1
ATOM 1954 C C . GLY B 1 67 ? -8.195 30.078 5.375 1 94.56 67 GLY B C 1
ATOM 1955 O O . GLY B 1 67 ? -8.133 29.844 4.168 1 94.56 67 GLY B O 1
ATOM 1956 N N . SER B 1 68 ? -7.246 29.672 6.234 1 97.75 68 SER B N 1
ATOM 1957 C CA . SER B 1 68 ? -6.023 29.047 5.75 1 97.75 68 SER B CA 1
ATOM 1958 C C . SER B 1 68 ? -5.984 27.562 6.113 1 97.75 68 SER B C 1
ATOM 1960 O O . SER B 1 68 ? -6.355 27.188 7.227 1 97.75 68 SER B O 1
ATOM 1962 N N . ILE B 1 69 ? -5.539 26.781 5.191 1 98.75 69 ILE B N 1
ATOM 1963 C CA . ILE B 1 69 ? -5.352 25.359 5.457 1 98.75 69 ILE B CA 1
ATOM 1964 C C . ILE B 1 69 ? -4.113 25.156 6.324 1 98.75 69 ILE B C 1
ATOM 1966 O O . ILE B 1 69 ? -3.004 25.531 5.938 1 98.75 69 ILE B O 1
ATOM 1970 N N . VAL B 1 70 ? -4.293 24.5 7.492 1 98.75 70 VAL B N 1
ATOM 1971 C CA . VAL B 1 70 ? -3.154 24.375 8.398 1 98.75 70 VAL B CA 1
ATOM 1972 C C . VAL B 1 70 ? -2.84 22.891 8.625 1 98.75 70 VAL B C 1
ATOM 1974 O O . VAL B 1 70 ? -1.813 22.562 9.219 1 98.75 70 VAL B O 1
ATOM 1977 N N . ALA B 1 71 ? -3.742 22 8.156 1 98.88 71 ALA B N 1
ATOM 1978 C CA . ALA B 1 71 ? -3.498 20.562 8.344 1 98.88 71 ALA B CA 1
ATOM 1979 C C . ALA B 1 71 ? -4.312 19.734 7.352 1 98.88 71 ALA B C 1
ATOM 1981 O O . ALA B 1 71 ? -5.328 20.203 6.828 1 98.88 71 ALA B O 1
ATOM 1982 N N . THR B 1 72 ? -3.846 18.562 7.078 1 98.88 72 THR B N 1
ATOM 1983 C CA . THR B 1 72 ? -4.559 17.609 6.223 1 98.88 72 THR B CA 1
ATOM 1984 C C . THR B 1 72 ? -4.535 16.219 6.828 1 98.88 72 THR B C 1
ATOM 1986 O O . THR B 1 72 ? -3.713 15.922 7.699 1 98.88 72 THR B O 1
ATOM 1989 N N . ILE B 1 73 ? -5.445 15.383 6.367 1 98.81 73 ILE B N 1
ATOM 1990 C CA . ILE B 1 73 ? -5.418 13.93 6.516 1 98.81 73 ILE B CA 1
ATOM 1991 C C . ILE B 1 73 ? -6.168 13.281 5.359 1 98.81 73 ILE B C 1
ATOM 1993 O O . ILE B 1 73 ? -7.066 13.891 4.773 1 98.81 73 ILE B O 1
ATOM 1997 N N . GLN B 1 74 ? -5.773 12.117 5.023 1 98.81 74 GLN B N 1
ATOM 1998 C CA . GLN B 1 74 ? -6.375 11.438 3.885 1 98.81 74 GLN B CA 1
ATOM 1999 C C . GLN B 1 74 ? -6.695 9.984 4.219 1 98.81 74 GLN B C 1
ATOM 2001 O O . GLN B 1 74 ? -6.059 9.391 5.09 1 98.81 74 GLN B O 1
ATOM 2006 N N . SER B 1 75 ? -7.68 9.43 3.615 1 98.69 75 SER B N 1
ATOM 2007 C CA . SER B 1 75 ? -8.008 8.008 3.537 1 98.69 75 SER B CA 1
ATOM 2008 C C . SER B 1 75 ? -8.047 7.527 2.09 1 98.69 75 SER B C 1
ATOM 2010 O O . SER B 1 75 ? -8.68 8.156 1.239 1 98.69 75 SER B O 1
ATOM 2012 N N . SER B 1 76 ? -7.324 6.438 1.779 1 98.5 76 SER B N 1
ATOM 2013 C CA . SER B 1 76 ? -7.324 5.902 0.422 1 98.5 76 SER B CA 1
ATOM 2014 C C . SER B 1 76 ? -7.602 4.402 0.421 1 98.5 76 SER B C 1
ATOM 2016 O O . SER B 1 76 ? -7.418 3.73 1.438 1 98.5 76 SER B O 1
ATOM 2018 N N . TRP B 1 77 ? -8.086 3.895 -0.696 1 97.94 77 TRP B N 1
ATOM 2019 C CA . TRP B 1 77 ? -8.406 2.48 -0.866 1 97.94 77 TRP B CA 1
ATOM 2020 C C . TRP B 1 77 ? -8.312 2.072 -2.332 1 97.94 77 TRP B C 1
ATOM 2022 O O . TRP B 1 77 ? -8.273 2.928 -3.221 1 97.94 77 TRP B O 1
ATOM 2032 N N . SER B 1 78 ? -8.156 0.792 -2.496 1 94.62 78 SER B N 1
ATOM 2033 C CA . SER B 1 78 ? -8.125 0.264 -3.855 1 94.62 78 SER B CA 1
ATOM 2034 C C . SER B 1 78 ? -9.531 -0.043 -4.363 1 94.62 78 SER B C 1
ATOM 2036 O O . SER B 1 78 ? -10.336 -0.647 -3.652 1 94.62 78 SER B O 1
ATOM 2038 N N . ASN B 1 79 ? -9.82 0.316 -5.594 1 94.19 79 ASN B N 1
ATOM 2039 C CA . ASN B 1 79 ? -11.062 -0.068 -6.254 1 94.19 79 ASN B CA 1
ATOM 2040 C C . ASN B 1 79 ? -10.906 -1.373 -7.027 1 94.19 79 ASN B C 1
ATOM 2042 O O . ASN B 1 79 ? -11.859 -1.861 -7.633 1 94.19 79 ASN B O 1
ATOM 2046 N N . THR B 1 80 ? -9.727 -1.941 -6.93 1 94.88 80 THR B N 1
ATOM 2047 C CA . THR B 1 80 ? -9.391 -3.076 -7.781 1 94.88 80 THR B CA 1
ATOM 2048 C C . THR B 1 80 ? -9.773 -4.391 -7.105 1 94.88 80 THR B C 1
ATOM 2050 O O . THR B 1 80 ? -10.32 -5.289 -7.746 1 94.88 80 THR B O 1
ATOM 2053 N N . TYR B 1 81 ? -9.508 -4.453 -5.824 1 96.44 81 TYR B N 1
ATOM 2054 C CA . TYR B 1 81 ? -9.594 -5.73 -5.125 1 96.44 81 TYR B CA 1
ATOM 2055 C C . TYR B 1 81 ? -10.945 -5.887 -4.445 1 96.44 81 TYR B C 1
ATOM 2057 O O . TYR B 1 81 ? -11.281 -5.125 -3.535 1 96.44 81 TYR B O 1
ATOM 2065 N N . SER B 1 82 ? -11.633 -6.91 -4.863 1 94.81 82 SER B N 1
ATOM 2066 C CA . SER B 1 82 ? -13.008 -7.094 -4.418 1 94.81 82 SER B CA 1
ATOM 2067 C C . SER B 1 82 ? -13.062 -7.504 -2.949 1 94.81 82 SER B C 1
ATOM 2069 O O . SER B 1 82 ? -14.086 -7.324 -2.289 1 94.81 82 SER B O 1
ATOM 2071 N N . ASN B 1 83 ? -12 -8.008 -2.428 1 96 83 ASN B N 1
ATOM 2072 C CA . ASN B 1 83 ? -12.023 -8.469 -1.044 1 96 83 ASN B CA 1
ATOM 2073 C C . ASN B 1 83 ? -11.539 -7.383 -0.085 1 96 83 ASN B C 1
ATOM 2075 O O . ASN B 1 83 ? -11.328 -7.645 1.1 1 96 83 ASN B O 1
ATOM 2079 N N . ALA B 1 84 ? -11.375 -6.168 -0.587 1 97.19 84 ALA B N 1
ATOM 2080 C CA . ALA B 1 84 ? -10.758 -5.121 0.219 1 97.19 84 ALA B CA 1
ATOM 2081 C C . ALA B 1 84 ? -11.688 -3.924 0.371 1 97.19 84 ALA B C 1
ATOM 2083 O O . ALA B 1 84 ? -11.258 -2.836 0.76 1 97.19 84 ALA B O 1
ATOM 2084 N N . LYS B 1 85 ? -12.945 -4.047 0.102 1 95.44 85 LYS B N 1
ATOM 2085 C CA . LYS B 1 85 ? -13.891 -2.938 0.028 1 95.44 85 LYS B CA 1
ATOM 2086 C C . LYS B 1 85 ? -14.102 -2.307 1.4 1 95.44 85 LYS B C 1
ATOM 2088 O O . LYS B 1 85 ? -14.492 -1.142 1.499 1 95.44 85 LYS B O 1
ATOM 2093 N N . HIS B 1 86 ? -13.781 -3.041 2.475 1 96.88 86 HIS B N 1
ATOM 2094 C CA . HIS B 1 86 ? -14.109 -2.59 3.822 1 96.88 86 HIS B CA 1
ATOM 2095 C C . HIS B 1 86 ? -12.914 -1.919 4.488 1 96.88 86 HIS B C 1
ATOM 2097 O O . HIS B 1 86 ? -12.984 -1.537 5.66 1 96.88 86 HIS B O 1
ATOM 2103 N N . ARG B 1 87 ? -11.75 -1.806 3.82 1 98.44 87 ARG B N 1
ATOM 2104 C CA . ARG B 1 87 ? -10.562 -1.277 4.492 1 98.44 87 ARG B CA 1
ATOM 2105 C C . ARG B 1 87 ? -9.977 -0.099 3.719 1 98.44 87 ARG B C 1
ATOM 2107 O O . ARG B 1 87 ? -10.242 0.062 2.525 1 98.44 87 ARG B O 1
ATOM 2114 N N . CYS B 1 88 ? -9.25 0.736 4.434 1 98.75 88 CYS B N 1
ATOM 2115 C CA . CYS B 1 88 ? -8.586 1.891 3.846 1 98.75 88 CYS B CA 1
ATOM 2116 C C . CYS B 1 88 ? -7.281 2.195 4.574 1 98.75 88 CYS B C 1
ATOM 2118 O O . CYS B 1 88 ? -7 1.614 5.625 1 98.75 88 CYS B O 1
ATOM 2120 N N . GLU B 1 89 ? -6.516 2.963 3.971 1 98.81 89 GLU B N 1
ATOM 2121 C CA . GLU B 1 89 ? -5.262 3.445 4.535 1 98.81 89 GLU B CA 1
ATOM 2122 C C . GLU B 1 89 ? -5.359 4.914 4.93 1 98.81 89 GLU B C 1
ATOM 2124 O O . GLU B 1 89 ? -5.758 5.758 4.121 1 98.81 89 GLU B O 1
ATOM 2129 N N . ILE B 1 90 ? -5.035 5.207 6.168 1 98.75 90 ILE B N 1
ATOM 2130 C CA . ILE B 1 90 ? -4.949 6.582 6.648 1 98.75 90 ILE B CA 1
ATOM 2131 C C . ILE B 1 90 ? -3.535 7.117 6.422 1 98.75 90 ILE B C 1
ATOM 2133 O O . ILE B 1 90 ? -2.553 6.473 6.801 1 98.75 90 ILE B O 1
ATOM 2137 N N . GLN B 1 91 ? -3.455 8.297 5.773 1 97.94 91 GLN B N 1
ATOM 2138 C CA . GLN B 1 91 ? -2.123 8.766 5.406 1 97.94 91 GLN B CA 1
ATOM 2139 C C . GLN B 1 91 ? -2.078 10.289 5.324 1 97.94 91 GLN B C 1
ATOM 2141 O O . GLN B 1 91 ? -3.119 10.945 5.332 1 97.94 91 GLN B O 1
ATOM 2146 N N . LYS B 1 92 ? -0.858 10.828 5.363 1 98.12 92 LYS B N 1
ATOM 2147 C CA . LYS B 1 92 ? -0.531 12.227 5.098 1 98.12 92 LYS B CA 1
ATOM 2148 C C . LYS B 1 92 ? -1.209 13.148 6.109 1 98.12 92 LYS B C 1
ATOM 2150 O O . LYS B 1 92 ? -1.853 14.133 5.73 1 98.12 92 LYS B O 1
ATOM 2155 N N . LEU B 1 93 ? -1.157 12.688 7.32 1 97.62 93 LEU B N 1
ATOM 2156 C CA . LEU B 1 93 ? -1.439 13.609 8.414 1 97.62 93 LEU B CA 1
ATOM 2157 C C . LEU B 1 93 ? -0.35 14.672 8.531 1 97.62 93 LEU B C 1
ATOM 2159 O O . LEU B 1 93 ? 0.776 14.367 8.938 1 97.62 93 LEU B O 1
ATOM 2163 N N . ILE B 1 94 ? -0.682 15.836 8.125 1 98.06 94 ILE B N 1
ATOM 2164 C CA . ILE B 1 94 ? 0.257 16.953 8.117 1 98.06 94 ILE B CA 1
ATOM 2165 C C . ILE B 1 94 ? -0.331 18.125 8.906 1 98.06 94 ILE B C 1
ATOM 2167 O O . ILE B 1 94 ? -1.432 18.594 8.602 1 98.06 94 ILE B O 1
ATOM 2171 N N . VAL B 1 95 ? 0.352 18.531 9.891 1 97.75 95 VAL B N 1
ATOM 2172 C CA . VAL B 1 95 ? 0.018 19.734 10.617 1 97.75 95 VAL B CA 1
ATOM 2173 C C . VAL B 1 95 ? 1.129 20.766 10.445 1 97.75 95 VAL B C 1
ATOM 2175 O O . VAL B 1 95 ? 2.309 20.469 10.633 1 97.75 95 VAL B O 1
ATOM 2178 N N . HIS B 1 96 ? 0.73 21.922 10 1 98.5 96 HIS B N 1
ATOM 2179 C CA . HIS B 1 96 ? 1.718 22.969 9.844 1 98.5 96 HIS B CA 1
ATOM 2180 C C . HIS B 1 96 ? 2.566 23.125 11.102 1 98.5 96 HIS B C 1
ATOM 2182 O O . HIS B 1 96 ? 2.047 23.062 12.219 1 98.5 96 HIS B O 1
ATOM 2188 N N . SER B 1 97 ? 3.791 23.438 10.906 1 97.69 97 SER B N 1
ATOM 2189 C CA . SER B 1 97 ? 4.758 23.453 11.992 1 97.69 97 SER B CA 1
ATOM 2190 C C . SER B 1 97 ? 4.348 24.438 13.086 1 97.69 97 SER B C 1
ATOM 2192 O O . SER B 1 97 ? 4.562 24.188 14.273 1 97.69 97 SER B O 1
ATOM 2194 N N . THR B 1 98 ? 3.656 25.516 12.742 1 97.38 98 THR B N 1
ATOM 2195 C CA . THR B 1 98 ? 3.309 26.562 13.695 1 97.38 98 THR B CA 1
ATOM 2196 C C . THR B 1 98 ? 2.012 26.219 14.422 1 97.38 98 THR B C 1
ATOM 2198 O O . THR B 1 98 ? 1.599 26.938 15.344 1 97.38 98 THR B O 1
ATOM 2201 N N . HIS B 1 99 ? 1.387 25.156 14.102 1 97.31 99 HIS B N 1
ATOM 2202 C CA . HIS B 1 99 ? 0.094 24.812 14.688 1 97.31 99 HIS B CA 1
ATOM 2203 C C . HIS B 1 99 ? 0.139 23.469 15.391 1 97.31 99 HIS B C 1
ATOM 2205 O O . HIS B 1 99 ? -0.905 22.875 15.672 1 97.31 99 HIS B O 1
ATOM 2211 N N . ARG B 1 100 ? 1.288 22.953 15.641 1 93.81 100 ARG B N 1
ATOM 2212 C CA . ARG B 1 100 ? 1.444 21.641 16.25 1 93.81 100 ARG B CA 1
ATOM 2213 C C . ARG B 1 100 ? 1.246 21.719 17.766 1 93.81 100 ARG B C 1
ATOM 2215 O O . ARG B 1 100 ? 1.232 22.812 18.344 1 93.81 100 ARG B O 1
ATOM 2222 N N . LYS B 1 101 ? 0.92 20.578 18.312 1 91.5 101 LYS B N 1
ATOM 2223 C CA . LYS B 1 101 ? 0.735 20.438 19.75 1 91.5 101 LYS B CA 1
ATOM 2224 C C . LYS B 1 101 ? -0.494 21.203 20.234 1 91.5 101 LYS B C 1
ATOM 2226 O O . LYS B 1 101 ? -0.496 21.75 21.344 1 91.5 101 LYS B O 1
ATOM 2231 N N . LYS B 1 102 ? -1.451 21.312 19.375 1 93.56 102 LYS B N 1
ATOM 2232 C CA . LYS B 1 102 ? -2.691 22 19.703 1 93.56 102 LYS B CA 1
ATOM 2233 C C . LYS B 1 102 ? -3.895 21.078 19.578 1 93.56 102 LYS B C 1
ATOM 2235 O O . LYS B 1 102 ? -5.035 21.531 19.516 1 93.56 102 LYS B O 1
ATOM 2240 N N . GLY B 1 103 ? -3.617 19.781 19.344 1 94.06 103 GLY B N 1
ATOM 2241 C CA . GLY B 1 103 ? -4.691 18.797 19.312 1 94.06 103 GLY B CA 1
ATOM 2242 C C . GLY B 1 103 ? -5.297 18.625 17.938 1 94.06 103 GLY B C 1
ATOM 2243 O O . GLY B 1 103 ? -6.285 17.922 17.766 1 94.06 103 GLY B O 1
ATOM 2244 N N . ILE B 1 104 ? -4.762 19.219 16.938 1 96.94 104 ILE B N 1
ATOM 2245 C CA . ILE B 1 104 ? -5.312 19.219 15.586 1 96.94 104 ILE B CA 1
ATOM 2246 C C . ILE B 1 104 ? -5.25 17.797 15.016 1 96.94 104 ILE B C 1
ATOM 2248 O O . ILE B 1 104 ? -6.207 17.328 14.398 1 96.94 104 ILE B O 1
ATOM 2252 N N . ALA B 1 105 ? -4.184 17.125 15.25 1 96.5 105 ALA B N 1
ATOM 2253 C CA . ALA B 1 105 ? -4.008 15.773 14.719 1 96.5 105 ALA B CA 1
ATOM 2254 C C . ALA B 1 105 ? -5.078 14.836 15.258 1 96.5 105 ALA B C 1
ATOM 2256 O O . ALA B 1 105 ? -5.695 14.086 14.5 1 96.5 105 ALA B O 1
ATOM 2257 N N . LYS B 1 106 ? -5.297 14.883 16.5 1 95.81 106 LYS B N 1
ATOM 2258 C CA . LYS B 1 106 ? -6.301 14.031 17.141 1 95.81 106 LYS B CA 1
ATOM 2259 C C . LYS B 1 106 ? -7.691 14.305 16.578 1 95.81 106 LYS B C 1
ATOM 2261 O O . LYS B 1 106 ? -8.461 13.375 16.328 1 95.81 106 LYS B O 1
ATOM 2266 N N . LEU B 1 107 ? -7.992 15.547 16.391 1 96.94 107 LEU B N 1
ATOM 2267 C CA . LEU B 1 107 ? -9.281 15.93 15.836 1 96.94 107 LEU B CA 1
ATOM 2268 C C . LEU B 1 107 ? -9.445 15.414 14.414 1 96.94 107 LEU B C 1
ATOM 2270 O O . LEU B 1 107 ? -10.508 14.906 14.047 1 96.94 107 LEU B O 1
ATOM 2274 N N . LEU B 1 108 ? -8.406 15.531 13.602 1 98.19 108 LEU B N 1
ATOM 2275 C CA . LEU B 1 108 ? -8.438 15.055 12.227 1 98.19 108 LEU B CA 1
ATOM 2276 C C . LEU B 1 108 ? -8.633 13.539 12.18 1 98.19 108 LEU B C 1
ATOM 2278 O O . LEU B 1 108 ? -9.391 13.031 11.352 1 98.19 108 LEU B O 1
ATOM 2282 N N . LEU B 1 109 ? -7.949 12.867 13.062 1 98 109 LEU B N 1
ATOM 2283 C CA . LEU B 1 109 ? -8.07 11.414 13.109 1 98 109 LEU B CA 1
ATOM 2284 C C . LEU B 1 109 ? -9.492 10.992 13.477 1 98 109 LEU B C 1
ATOM 2286 O O . LEU B 1 109 ? -10.031 10.062 12.883 1 98 109 LEU B O 1
ATOM 2290 N N . SER B 1 110 ? -10.078 11.695 14.398 1 97.88 110 SER B N 1
ATOM 2291 C CA . SER B 1 110 ? -11.469 11.422 14.766 1 97.88 110 SER B CA 1
ATOM 2292 C C . SER B 1 110 ? -12.398 11.641 13.578 1 97.88 110 SER B C 1
ATOM 2294 O O . SER B 1 110 ? -13.273 10.812 13.305 1 97.88 110 SER B O 1
ATOM 2296 N N . GLU B 1 111 ? -12.219 12.68 12.867 1 98.44 111 GLU B N 1
ATOM 2297 C CA . GLU B 1 111 ? -13.102 13.031 11.758 1 98.44 111 GLU B CA 1
ATOM 2298 C C . GLU B 1 111 ? -12.914 12.07 10.586 1 98.44 111 GLU B C 1
ATOM 2300 O O . GLU B 1 111 ? -13.891 11.672 9.945 1 98.44 111 GLU B O 1
ATOM 2305 N N . ILE B 1 112 ? -11.688 11.703 10.297 1 98.5 112 ILE B N 1
ATOM 2306 C CA . ILE B 1 112 ? -11.445 10.828 9.156 1 98.5 112 ILE B CA 1
ATOM 2307 C C . ILE B 1 112 ? -12.008 9.438 9.438 1 98.5 112 ILE B C 1
ATOM 2309 O O . ILE B 1 112 ? -12.453 8.742 8.523 1 98.5 112 ILE B O 1
ATOM 2313 N N . GLU B 1 113 ? -11.969 9.039 10.695 1 98.38 113 GLU B N 1
ATOM 2314 C CA . GLU B 1 113 ? -12.578 7.77 11.07 1 98.38 113 GLU B CA 1
ATOM 2315 C C . GLU B 1 113 ? -14.086 7.785 10.82 1 98.38 113 GLU B C 1
ATOM 2317 O O . GLU B 1 113 ? -14.641 6.828 10.273 1 98.38 113 GLU B O 1
ATOM 2322 N N . LYS B 1 114 ? -14.719 8.883 11.211 1 98.19 114 LYS B N 1
ATOM 2323 C CA . LYS B 1 114 ? -16.156 9.031 10.984 1 98.19 114 LYS B CA 1
ATOM 2324 C C . LYS B 1 114 ? -16.469 8.984 9.492 1 98.19 114 LYS B C 1
ATOM 2326 O O . LYS B 1 114 ? -17.406 8.297 9.07 1 98.19 114 LYS B O 1
ATOM 2331 N N . TYR B 1 115 ? -15.727 9.688 8.742 1 97.69 115 TYR B N 1
ATOM 2332 C CA . TYR B 1 115 ? -15.945 9.734 7.301 1 97.69 115 TYR B CA 1
ATOM 2333 C C . TYR B 1 115 ? -15.734 8.359 6.672 1 97.69 115 TYR B C 1
ATOM 2335 O O . TYR B 1 115 ? -16.531 7.91 5.852 1 97.69 115 TYR B O 1
ATOM 2343 N N . SER B 1 116 ? -14.625 7.734 7.047 1 98.25 116 SER B N 1
ATOM 2344 C CA . SER B 1 116 ? -14.32 6.41 6.52 1 98.25 116 SER B CA 1
ATOM 2345 C C . SER B 1 116 ? -15.445 5.422 6.82 1 98.25 116 SER B C 1
ATOM 2347 O O . SER B 1 116 ? -15.859 4.664 5.941 1 98.25 116 SER B O 1
ATOM 2349 N N . LEU B 1 117 ? -15.977 5.496 7.988 1 98.06 117 LEU B N 1
ATOM 2350 C CA . LEU B 1 117 ? -17.078 4.617 8.375 1 98.06 117 LEU B CA 1
ATOM 2351 C C . LEU B 1 117 ? -18.312 4.891 7.535 1 98.06 117 LEU B C 1
ATOM 2353 O O . LEU B 1 117 ? -19.016 3.961 7.137 1 98.06 117 LEU B O 1
ATOM 2357 N N . SER B 1 118 ? -18.578 6.117 7.27 1 97.75 118 SER B N 1
ATOM 2358 C CA . SER B 1 118 ? -19.766 6.512 6.531 1 97.75 118 SER B CA 1
ATOM 2359 C C . SER B 1 118 ? -19.75 5.941 5.117 1 97.75 118 SER B C 1
ATOM 2361 O O . SER B 1 118 ? -20.812 5.816 4.484 1 97.75 118 SER B O 1
ATOM 2363 N N . ILE B 1 119 ? -18.594 5.57 4.633 1 96.69 119 ILE B N 1
ATOM 2364 C CA . ILE B 1 119 ? -18.531 5.023 3.281 1 96.69 119 ILE B CA 1
ATOM 2365 C C . ILE B 1 119 ? -18.203 3.533 3.342 1 96.69 119 ILE B C 1
ATOM 2367 O O . ILE B 1 119 ? -17.672 2.967 2.379 1 96.69 119 ILE B O 1
ATOM 2371 N N . GLY B 1 120 ? -18.266 2.986 4.465 1 96.62 120 GLY B N 1
ATOM 2372 C CA . GLY B 1 120 ? -18.25 1.538 4.598 1 96.62 120 GLY B CA 1
ATOM 2373 C C . GLY B 1 120 ? -16.875 0.983 4.941 1 96.62 120 GLY B C 1
ATOM 2374 O O . GLY B 1 120 ? -16.641 -0.222 4.832 1 96.62 120 GLY B O 1
ATOM 2375 N N . LYS B 1 121 ? -15.969 1.851 5.27 1 98.25 121 LYS B N 1
ATOM 2376 C CA . LYS B 1 121 ? -14.656 1.385 5.711 1 98.25 121 LYS B CA 1
ATOM 2377 C C . LYS B 1 121 ? -14.656 1.088 7.207 1 98.25 121 LYS B C 1
ATOM 2379 O O . LYS B 1 121 ? -14.984 1.955 8.016 1 98.25 121 LYS B O 1
ATOM 2384 N N . GLU B 1 122 ? -14.18 -0.13 7.527 1 98.06 122 GLU B N 1
ATOM 2385 C CA . GLU B 1 122 ? -14.273 -0.53 8.93 1 98.06 122 GLU B CA 1
ATOM 2386 C C . GLU B 1 122 ? -12.93 -1.027 9.453 1 98.06 122 GLU B C 1
ATOM 2388 O O . GLU B 1 122 ? -12.789 -1.313 10.641 1 98.06 122 GLU B O 1
ATOM 2393 N N . LEU B 1 123 ? -11.977 -1.199 8.578 1 98.62 123 LEU B N 1
ATOM 2394 C CA . LEU B 1 123 ? -10.594 -1.486 8.945 1 98.62 123 LEU B CA 1
ATOM 2395 C C . LEU B 1 123 ? -9.664 -0.384 8.453 1 98.62 123 LEU B C 1
ATOM 2397 O O . LEU B 1 123 ? -9.5 -0.195 7.246 1 98.62 123 LEU B O 1
ATOM 2401 N N . LEU B 1 124 ? -9.133 0.352 9.406 1 98.88 124 LEU B N 1
ATOM 2402 C CA . LEU B 1 124 ? -8.195 1.428 9.109 1 98.88 124 LEU B CA 1
ATOM 2403 C C . LEU B 1 124 ? -6.758 0.969 9.328 1 98.88 124 LEU B C 1
ATOM 2405 O O . LEU B 1 124 ? -6.438 0.375 10.359 1 98.88 124 LEU B O 1
ATOM 2409 N N . ILE B 1 125 ? -5.895 1.191 8.352 1 98.88 125 ILE B N 1
ATOM 2410 C CA . ILE B 1 125 ? -4.488 0.818 8.43 1 98.88 125 ILE B CA 1
ATOM 2411 C C . ILE B 1 125 ? -3.615 2.049 8.195 1 98.88 125 ILE B C 1
ATOM 2413 O O . ILE B 1 125 ? -3.918 2.881 7.34 1 98.88 125 ILE B O 1
ATOM 2417 N N . LEU B 1 126 ? -2.592 2.217 8.93 1 98.44 126 LEU B N 1
ATOM 2418 C CA . LEU B 1 126 ? -1.63 3.293 8.719 1 98.44 126 LEU B CA 1
ATOM 2419 C C . LEU B 1 126 ? -0.233 2.871 9.164 1 98.44 126 LEU B C 1
ATOM 2421 O O . LEU B 1 126 ? -0.058 1.792 9.734 1 98.44 126 LEU B O 1
ATOM 2425 N N . ASP B 1 127 ? 0.762 3.65 8.781 1 97.62 127 ASP B N 1
ATOM 2426 C CA . ASP B 1 127 ? 2.111 3.486 9.312 1 97.62 127 ASP B CA 1
ATOM 2427 C C . ASP B 1 127 ? 2.764 4.84 9.586 1 97.62 127 ASP B C 1
ATOM 2429 O O . ASP B 1 127 ? 2.312 5.867 9.07 1 97.62 127 ASP B O 1
ATOM 2433 N N . THR B 1 128 ? 3.672 4.863 10.453 1 96.38 128 THR B N 1
ATOM 2434 C CA . THR B 1 128 ? 4.438 6.059 10.781 1 96.38 128 THR B CA 1
ATOM 2435 C C . THR B 1 128 ? 5.875 5.695 11.148 1 96.38 128 THR B C 1
ATOM 2437 O O . THR B 1 128 ? 6.188 4.523 11.367 1 96.38 128 THR B O 1
ATOM 2440 N N . SER B 1 129 ? 6.66 6.699 11.211 1 95.62 129 SER B N 1
ATOM 2441 C CA . SER B 1 129 ? 8.062 6.473 11.555 1 95.62 129 SER B CA 1
ATOM 2442 C C . SER B 1 129 ? 8.188 5.797 12.914 1 95.62 129 SER B C 1
ATOM 2444 O O . SER B 1 129 ? 7.531 6.199 13.883 1 95.62 129 SER B O 1
ATOM 2446 N N . SER B 1 130 ? 9.078 4.805 12.953 1 95.62 130 SER B N 1
ATOM 2447 C CA . SER B 1 130 ? 9.328 4.094 14.203 1 95.62 130 SER B CA 1
ATOM 2448 C C . SER B 1 130 ? 10.07 4.977 15.203 1 95.62 130 SER B C 1
ATOM 2450 O O . SER B 1 130 ? 10.148 4.648 16.391 1 95.62 130 SER B O 1
ATOM 2452 N N . THR B 1 131 ? 10.57 6.039 14.758 1 89.44 131 THR B N 1
ATOM 2453 C CA . THR B 1 131 ? 11.414 6.871 15.609 1 89.44 131 THR B CA 1
ATOM 2454 C C . THR B 1 131 ? 10.68 8.141 16.031 1 89.44 131 THR B C 1
ATOM 2456 O O . THR B 1 131 ? 11.273 9.047 16.609 1 89.44 131 THR B O 1
ATOM 2459 N N . ASP B 1 132 ? 9.453 8.227 15.719 1 85.88 132 ASP B N 1
ATOM 2460 C CA . ASP B 1 132 ? 8.641 9.359 16.156 1 85.88 132 ASP B CA 1
ATOM 2461 C C . ASP B 1 132 ? 7.766 8.984 17.344 1 85.88 132 ASP B C 1
ATOM 2463 O O . ASP B 1 132 ? 6.641 8.523 17.172 1 85.88 132 ASP B O 1
ATOM 2467 N N . PRO B 1 133 ? 8.195 9.234 18.469 1 82.88 133 PRO B N 1
ATOM 2468 C CA . PRO B 1 133 ? 7.461 8.805 19.656 1 82.88 133 PRO B CA 1
ATOM 2469 C C . PRO B 1 133 ? 6.113 9.508 19.797 1 82.88 133 PRO B C 1
ATOM 2471 O O . PRO B 1 133 ? 5.168 8.93 20.344 1 82.88 133 PRO B O 1
ATOM 2474 N N . VAL B 1 134 ? 6.023 10.672 19.328 1 82.56 134 VAL B N 1
ATOM 2475 C CA . VAL B 1 134 ? 4.809 11.469 19.484 1 82.56 134 VAL B CA 1
ATOM 2476 C C . VAL B 1 134 ? 3.668 10.828 18.703 1 82.56 134 VAL B C 1
ATOM 2478 O O . VAL B 1 134 ? 2.584 10.594 19.234 1 82.56 134 VAL B O 1
ATOM 2481 N N . THR B 1 135 ? 3.973 10.484 17.547 1 84.75 135 THR B N 1
ATOM 2482 C CA . THR B 1 135 ? 2.934 9.914 16.688 1 84.75 135 THR B CA 1
ATOM 2483 C C . THR B 1 135 ? 2.557 8.516 17.156 1 84.75 135 THR B C 1
ATOM 2485 O O . THR B 1 135 ? 1.382 8.141 17.125 1 84.75 135 THR B O 1
ATOM 2488 N N . ARG B 1 136 ? 3.529 7.836 17.594 1 86.75 136 ARG B N 1
ATOM 2489 C CA . ARG B 1 136 ? 3.27 6.477 18.047 1 86.75 136 ARG B CA 1
ATOM 2490 C C . ARG B 1 136 ? 2.371 6.473 19.281 1 86.75 136 ARG B C 1
ATOM 2492 O O . ARG B 1 136 ? 1.447 5.664 19.375 1 86.75 136 ARG B O 1
ATOM 2499 N N . THR B 1 137 ? 2.631 7.348 20.188 1 91 137 THR B N 1
ATOM 2500 C CA . THR B 1 137 ? 1.808 7.473 21.391 1 91 137 THR B CA 1
ATOM 2501 C C . THR B 1 137 ? 0.395 7.926 21.031 1 91 137 THR B C 1
ATOM 2503 O O . THR B 1 137 ? -0.582 7.438 21.609 1 91 137 THR B O 1
ATOM 2506 N N . LEU B 1 138 ? 0.339 8.773 20.078 1 93.19 138 LEU B N 1
ATOM 2507 C CA . LEU B 1 138 ? -0.95 9.297 19.625 1 93.19 138 LEU B CA 1
ATOM 2508 C C . LEU B 1 138 ? -1.838 8.172 19.109 1 93.19 138 LEU B C 1
ATOM 2510 O O . LEU B 1 138 ? -2.975 8.016 19.562 1 93.19 138 LEU B O 1
ATOM 2514 N N . TYR B 1 139 ? -1.339 7.344 18.219 1 96.25 139 TYR B N 1
ATOM 2515 C CA . TYR B 1 139 ? -2.139 6.297 17.594 1 96.25 139 TYR B CA 1
ATOM 2516 C C . TYR B 1 139 ? -2.574 5.258 18.609 1 96.25 139 TYR B C 1
ATOM 2518 O O . TYR B 1 139 ? -3.73 4.832 18.625 1 96.25 139 TYR B O 1
ATOM 2526 N N . LYS B 1 140 ? -1.697 4.93 19.484 1 95.69 140 LYS B N 1
ATOM 2527 C CA . LYS B 1 140 ? -2.043 3.969 20.531 1 95.69 140 LYS B CA 1
ATOM 2528 C C . LYS B 1 140 ? -3.111 4.535 21.469 1 95.69 140 LYS B C 1
ATOM 2530 O O . LYS B 1 140 ? -4.043 3.824 21.859 1 95.69 140 LYS B O 1
ATOM 2535 N N . SER B 1 141 ? -3.021 5.777 21.781 1 95.5 141 SER B N 1
ATOM 2536 C CA . SER B 1 141 ? -3.93 6.414 22.734 1 95.5 141 SER B CA 1
ATOM 2537 C C . SER B 1 141 ? -5.352 6.473 22.188 1 95.5 141 SER B C 1
ATOM 2539 O O . SER B 1 141 ? -6.312 6.578 22.953 1 95.5 141 SER B O 1
ATOM 2541 N N . ILE B 1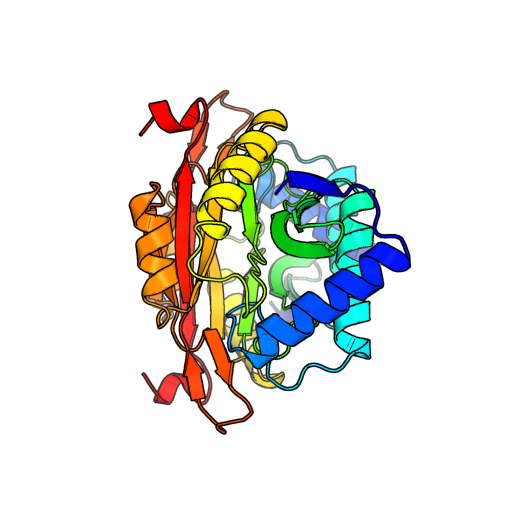 142 ? -5.465 6.336 20.906 1 95.81 142 ILE B N 1
ATOM 2542 C CA . ILE B 1 142 ? -6.809 6.465 20.359 1 95.81 142 ILE B CA 1
ATOM 2543 C C . ILE B 1 142 ? -7.266 5.125 19.781 1 95.81 142 ILE B C 1
ATOM 2545 O O . ILE B 1 142 ? -8.156 5.074 18.938 1 95.81 142 ILE B O 1
ATOM 2549 N N . GLY B 1 143 ? -6.586 4.078 20.094 1 96.75 143 GLY B N 1
ATOM 2550 C CA . GLY B 1 143 ? -7.152 2.754 19.891 1 96.75 143 GLY B CA 1
ATOM 2551 C C . GLY B 1 143 ? -6.531 2.012 18.719 1 96.75 143 GLY B C 1
ATOM 2552 O O . GLY B 1 143 ? -6.988 0.929 18.344 1 96.75 143 GLY B O 1
ATOM 2553 N N . TYR B 1 144 ? -5.527 2.568 18.125 1 98.31 144 TYR B N 1
ATOM 2554 C CA . TYR B 1 144 ? -4.82 1.815 17.094 1 98.31 144 TYR B CA 1
ATOM 2555 C C . TYR B 1 144 ? -3.943 0.735 17.719 1 98.31 144 TYR B C 1
ATOM 2557 O O . TYR B 1 144 ? -3.312 0.958 18.75 1 98.31 144 TYR B O 1
ATOM 2565 N N . VAL B 1 145 ? -3.875 -0.39 17.031 1 98.12 145 VAL B N 1
ATOM 2566 C CA . VAL B 1 145 ? -3.105 -1.54 17.5 1 98.12 145 VAL B CA 1
ATOM 2567 C C . VAL B 1 145 ? -1.826 -1.67 16.672 1 98.12 145 VAL B C 1
ATOM 2569 O O . VAL B 1 145 ? -1.871 -1.661 15.438 1 98.12 145 VAL B O 1
ATOM 2572 N N . GLU B 1 146 ? -0.742 -1.805 17.328 1 98.06 146 GLU B N 1
ATOM 2573 C CA . GLU B 1 146 ? 0.542 -1.972 16.656 1 98.06 146 GLU B CA 1
ATOM 2574 C C . GLU B 1 146 ? 0.67 -3.367 16.062 1 98.06 146 GLU B C 1
ATOM 2576 O O . GLU B 1 146 ? 0.422 -4.367 16.734 1 98.06 146 GLU B O 1
ATOM 2581 N N . VAL B 1 147 ? 1.017 -3.426 14.859 1 98.62 147 VAL B N 1
ATOM 2582 C CA . VAL B 1 147 ? 1.222 -4.684 14.148 1 98.62 147 VAL B CA 1
ATOM 2583 C C . VAL B 1 147 ? 2.678 -5.121 14.281 1 98.62 147 VAL B C 1
ATOM 2585 O O . VAL B 1 147 ? 2.957 -6.281 14.594 1 98.62 147 VAL B O 1
ATOM 2588 N N . GLY B 1 148 ? 3.535 -4.215 13.961 1 98.38 148 GLY B N 1
ATOM 2589 C CA . GLY B 1 148 ? 4.977 -4.418 13.953 1 98.38 148 GLY B CA 1
ATOM 2590 C C . GLY B 1 148 ? 5.719 -3.385 13.125 1 98.38 148 GLY B C 1
ATOM 2591 O O . GLY B 1 148 ? 5.113 -2.461 12.586 1 98.38 148 GLY B O 1
ATOM 2592 N N . SER B 1 149 ? 7.07 -3.59 13.109 1 98.31 149 SER B N 1
ATOM 2593 C CA . SER B 1 149 ? 7.895 -2.58 12.453 1 98.31 149 SER B CA 1
ATOM 2594 C C . SER B 1 149 ? 8.727 -3.188 11.328 1 98.31 149 SER B C 1
ATOM 2596 O O . SER B 1 149 ? 9.055 -4.375 11.367 1 98.31 149 SER B O 1
ATOM 2598 N N . ILE B 1 150 ? 9 -2.398 10.344 1 98.69 150 ILE B N 1
ATOM 2599 C CA . ILE B 1 150 ? 9.914 -2.721 9.25 1 98.69 150 ILE B CA 1
ATOM 2600 C C . ILE B 1 150 ? 11.133 -1.806 9.305 1 98.69 150 ILE B C 1
ATOM 2602 O O . ILE B 1 150 ? 11.008 -0.587 9.156 1 98.69 150 ILE B O 1
ATOM 2606 N N . PRO B 1 151 ? 12.281 -2.307 9.477 1 97.38 151 PRO B N 1
ATOM 2607 C CA . PRO B 1 151 ? 13.477 -1.467 9.5 1 97.38 151 PRO B CA 1
ATOM 2608 C C . PRO B 1 151 ? 13.867 -0.948 8.117 1 97.38 151 PRO B C 1
ATOM 2610 O O . PRO B 1 151 ? 13.43 -1.5 7.105 1 97.38 151 PRO B O 1
ATOM 2613 N N . PHE B 1 152 ? 14.625 0.163 8.047 1 96.81 152 PHE B N 1
ATOM 2614 C CA . PHE B 1 152 ? 15.219 0.723 6.844 1 96.81 152 PHE B CA 1
ATOM 2615 C C . PHE B 1 152 ? 14.141 1.1 5.832 1 96.81 152 PHE B C 1
ATOM 2617 O O . PHE B 1 152 ? 14.367 1.036 4.621 1 96.81 152 PHE B O 1
ATOM 2624 N N . PHE B 1 153 ? 13.031 1.438 6.312 1 98 153 PHE B N 1
ATOM 2625 C CA . PHE B 1 153 ? 11.875 1.674 5.457 1 98 153 PHE B CA 1
ATOM 2626 C C . PHE B 1 153 ? 12.008 2.998 4.715 1 98 153 PHE B C 1
ATOM 2628 O O . PHE B 1 153 ? 11.688 3.084 3.527 1 98 153 PHE B O 1
ATOM 2635 N N . ALA B 1 154 ? 12.43 4 5.352 1 96.62 154 ALA B N 1
ATOM 2636 C CA . ALA B 1 154 ? 12.57 5.332 4.773 1 96.62 154 ALA B CA 1
ATOM 2637 C C . ALA B 1 154 ? 14.039 5.754 4.723 1 96.62 154 ALA B C 1
ATOM 2639 O O . ALA B 1 154 ? 14.742 5.695 5.734 1 96.62 154 ALA B O 1
ATOM 2640 N N . SER B 1 155 ? 14.477 6.207 3.566 1 94.5 155 SER B N 1
ATOM 2641 C CA . SER B 1 155 ? 15.852 6.676 3.424 1 94.5 155 SER B CA 1
ATOM 2642 C C . SER B 1 155 ? 15.953 8.172 3.703 1 94.5 155 SER B C 1
ATOM 2644 O O . SER B 1 155 ? 15.016 8.93 3.436 1 94.5 155 SER B O 1
ATOM 2646 N N . HIS B 1 156 ? 17.109 8.578 4.266 1 88.5 156 HIS B N 1
ATOM 2647 C CA . HIS B 1 156 ? 17.375 9.992 4.531 1 88.5 156 HIS B CA 1
ATOM 2648 C C . HIS B 1 156 ? 18.562 10.477 3.721 1 88.5 156 HIS B C 1
ATOM 2650 O O . HIS B 1 156 ? 19.688 10.008 3.914 1 88.5 156 HIS B O 1
ATOM 2656 N N . VAL B 1 157 ? 18.375 11.266 2.703 1 70.81 157 VAL B N 1
ATOM 2657 C CA . VAL B 1 157 ? 19.422 11.695 1.781 1 70.81 157 VAL B CA 1
ATOM 2658 C C . VAL B 1 157 ? 20.375 12.656 2.494 1 70.81 157 VAL B C 1
ATOM 2660 O O . VAL B 1 157 ? 21.578 12.648 2.23 1 70.81 157 VAL B O 1
ATOM 2663 N N . SER B 1 158 ? 19.875 13.57 3.133 1 63.22 158 SER B N 1
ATOM 2664 C CA . SER B 1 158 ? 20.75 14.578 3.729 1 63.22 158 SER B CA 1
ATOM 2665 C C . SER B 1 158 ? 21.828 13.93 4.598 1 63.22 158 SER B C 1
ATOM 2667 O O . SER B 1 158 ? 22.891 14.516 4.812 1 63.22 158 SER B O 1
ATOM 2669 N N . ASN B 1 159 ? 21.547 12.805 5.125 1 58.88 159 ASN B N 1
ATOM 2670 C CA . ASN B 1 159 ? 22.531 12.109 5.945 1 58.88 159 ASN B CA 1
ATOM 2671 C C . ASN B 1 159 ? 22.953 10.789 5.316 1 58.88 159 ASN B C 1
ATOM 2673 O O . ASN B 1 159 ? 22.391 9.734 5.633 1 58.88 159 ASN B O 1
ATOM 2677 N N . GLN B 1 160 ? 23.672 10.797 4.258 1 60.66 160 GLN B N 1
ATOM 2678 C CA . GLN B 1 160 ? 24.062 9.68 3.408 1 60.66 160 GLN B CA 1
ATOM 2679 C C . GLN B 1 160 ? 24.125 8.375 4.207 1 60.66 160 GLN B C 1
ATOM 2681 O O . GLN B 1 160 ? 24.828 8.305 5.219 1 60.66 160 GLN B O 1
ATOM 2686 N N . GLY B 1 161 ? 23.125 7.488 3.912 1 70.5 161 GLY B N 1
ATOM 2687 C CA . GLY B 1 161 ? 23.203 6.137 4.434 1 70.5 161 GLY B CA 1
ATOM 2688 C C . GLY B 1 161 ? 22.312 5.902 5.633 1 70.5 161 GLY B C 1
ATOM 2689 O O . GLY B 1 161 ? 22.344 4.836 6.246 1 70.5 161 GLY B O 1
ATOM 2690 N N . GLU B 1 162 ? 21.5 6.879 5.949 1 88.12 162 GLU B N 1
ATOM 2691 C CA . GLU B 1 162 ? 20.672 6.668 7.133 1 88.12 162 GLU B CA 1
ATOM 2692 C C . GLU B 1 162 ? 19.25 6.281 6.746 1 88.12 162 GLU B C 1
ATOM 2694 O O . GLU B 1 162 ? 18.734 6.727 5.715 1 88.12 162 GLU B O 1
ATOM 2699 N N . TYR B 1 163 ? 18.688 5.387 7.48 1 94.06 163 TYR B N 1
ATOM 2700 C CA . TYR B 1 163 ? 17.328 4.898 7.301 1 94.06 163 TYR B CA 1
ATOM 2701 C C . TYR B 1 163 ? 16.531 4.965 8.609 1 94.06 163 TYR B C 1
ATOM 2703 O O . TYR B 1 163 ? 17.125 4.969 9.688 1 94.06 163 TYR B O 1
ATOM 2711 N N . SER B 1 164 ? 15.328 5.113 8.484 1 94.88 164 SER B N 1
ATOM 2712 C CA . SER B 1 164 ? 14.422 4.91 9.609 1 94.88 164 SER B CA 1
ATOM 2713 C C . SER B 1 164 ? 13.414 3.797 9.32 1 94.88 164 SER B C 1
ATOM 2715 O O . SER B 1 164 ? 13.133 3.5 8.156 1 94.88 164 SER B O 1
ATOM 2717 N N . GLY B 1 165 ? 13.008 3.195 10.375 1 96.88 165 GLY B N 1
ATOM 2718 C CA . GLY B 1 165 ? 11.961 2.201 10.234 1 96.88 165 GLY B CA 1
ATOM 2719 C C . GLY B 1 165 ? 10.562 2.803 10.25 1 96.88 165 GLY B C 1
ATOM 2720 O O . GLY B 1 165 ? 10.398 3.982 10.562 1 96.88 165 GLY B O 1
ATOM 2721 N N . THR B 1 166 ? 9.641 1.979 9.844 1 97.81 166 THR B N 1
ATOM 2722 C CA . THR B 1 166 ? 8.234 2.33 10.008 1 97.81 166 THR B CA 1
ATOM 2723 C C . THR B 1 166 ? 7.535 1.347 10.938 1 97.81 166 THR B C 1
ATOM 2725 O O . THR B 1 166 ? 7.965 0.199 11.078 1 97.81 166 THR B O 1
ATOM 2728 N N . THR B 1 167 ? 6.516 1.789 11.602 1 98.19 167 THR B N 1
ATOM 2729 C CA . THR B 1 167 ? 5.641 0.945 12.406 1 98.19 167 THR B CA 1
ATOM 2730 C C . THR B 1 167 ? 4.211 0.985 11.875 1 98.19 167 THR B C 1
ATOM 2732 O O . THR B 1 167 ? 3.672 2.061 11.602 1 98.19 167 THR B O 1
ATOM 2735 N N . ILE B 1 168 ? 3.672 -0.203 11.719 1 98.62 168 ILE B N 1
ATOM 2736 C CA . ILE B 1 168 ? 2.348 -0.363 11.133 1 98.62 168 ILE B CA 1
ATOM 2737 C C . ILE B 1 168 ? 1.304 -0.5 12.242 1 98.62 168 ILE B C 1
ATOM 2739 O O . ILE B 1 168 ? 1.537 -1.18 13.242 1 98.62 168 ILE B O 1
ATOM 2743 N N . TYR B 1 169 ? 0.1 0.144 12.047 1 98.56 169 TYR B N 1
ATOM 2744 C CA . TYR B 1 169 ? -1.025 0.085 12.969 1 98.56 169 TYR B CA 1
ATOM 2745 C C . TYR B 1 169 ? -2.32 -0.234 12.234 1 98.56 169 TYR B C 1
ATOM 2747 O O . TYR B 1 169 ? -2.443 0.035 11.039 1 98.56 169 TYR B O 1
ATOM 2755 N N . TYR B 1 170 ? -3.24 -0.794 12.984 1 98.81 170 TYR B N 1
ATOM 2756 C CA . TYR B 1 170 ? -4.602 -0.91 12.469 1 98.81 170 TYR B CA 1
ATOM 2757 C C . TYR B 1 170 ? -5.621 -0.565 13.547 1 98.81 170 TYR B C 1
ATOM 2759 O O . TYR B 1 170 ? -5.305 -0.57 14.742 1 98.81 170 TYR B O 1
ATOM 2767 N N . LYS B 1 171 ? -6.801 -0.248 13.133 1 98.62 171 LYS B N 1
ATOM 2768 C CA . LYS B 1 171 ? -7.941 -0.016 14.016 1 98.62 171 LYS B CA 1
ATOM 2769 C C . LYS B 1 171 ? -9.234 -0.524 13.391 1 98.62 171 LYS B C 1
ATOM 2771 O O . LYS B 1 171 ? -9.508 -0.254 12.219 1 98.62 171 LYS B O 1
ATOM 2776 N N . LEU B 1 172 ? -9.93 -1.365 14.117 1 98.38 172 LEU B N 1
ATOM 2777 C CA . LEU B 1 172 ? -11.266 -1.787 13.727 1 98.38 172 LEU B CA 1
ATOM 2778 C C . LEU B 1 172 ? -12.312 -0.795 14.219 1 98.38 172 LEU B C 1
ATOM 2780 O O . LEU 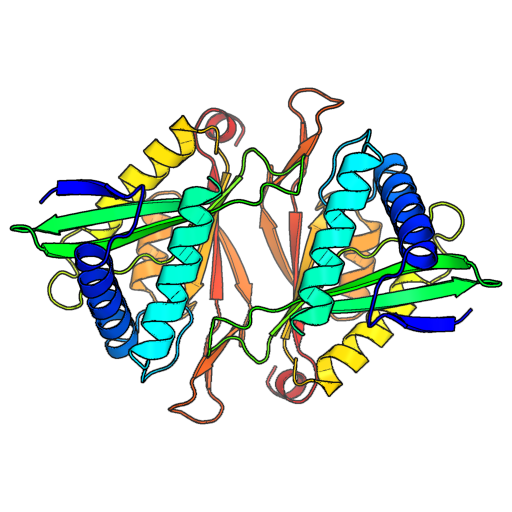B 1 172 ? -12.312 -0.417 15.398 1 98.38 172 LEU B O 1
ATOM 2784 N N . ILE B 1 173 ? -13.203 -0.388 13.344 1 97.94 173 ILE B N 1
ATOM 2785 C CA . ILE B 1 173 ? -14.281 0.509 13.734 1 97.94 173 ILE B CA 1
ATOM 2786 C C . ILE B 1 173 ? -15.617 -0.029 13.219 1 97.94 173 ILE B C 1
ATOM 2788 O O . ILE B 1 173 ? -15.656 -1.076 12.57 1 97.94 173 ILE B O 1
ATOM 2792 N N . GLY B 1 174 ? -16.719 0.618 13.617 1 95.75 174 GLY B N 1
ATOM 2793 C CA . GLY B 1 174 ? -18.016 0.146 13.172 1 95.75 174 GLY B CA 1
ATOM 2794 C C . GLY B 1 174 ? -18.344 -1.242 13.688 1 95.75 174 GLY B C 1
ATOM 2795 O O . GLY B 1 174 ? -18.125 -1.551 14.859 1 95.75 174 GLY B O 1
ATOM 2796 N N . SER B 1 175 ? -18.875 -2.102 12.898 1 92.12 175 SER B N 1
ATOM 2797 C CA . SER B 1 175 ? -19.328 -3.428 13.305 1 92.12 175 SER B CA 1
ATOM 2798 C C . SER B 1 175 ? -18.156 -4.348 13.617 1 92.12 175 SER B C 1
ATOM 2800 O O . SER B 1 175 ? -18.266 -5.227 14.477 1 92.12 175 SER B O 1
ATOM 2802 N N . LEU B 1 176 ? -17.078 -4.121 12.969 1 92.56 176 LEU B N 1
ATOM 2803 C CA . LEU B 1 176 ? -15.914 -4.984 13.188 1 92.56 176 LEU B CA 1
ATOM 2804 C C . LEU B 1 176 ? -15.336 -4.773 14.578 1 92.56 176 LEU B C 1
ATOM 2806 O O . LEU B 1 176 ? -14.656 -5.656 15.117 1 92.56 176 LEU B O 1
ATOM 2810 N N . SER B 1 177 ? -15.523 -3.559 15.094 1 89.44 177 SER B N 1
ATOM 2811 C CA . SER B 1 177 ? -15 -3.271 16.422 1 89.44 177 SER B CA 1
ATOM 2812 C C . SER B 1 177 ? -15.648 -4.168 17.469 1 89.44 177 SER B C 1
ATOM 2814 O O . SER B 1 177 ? -15.102 -4.355 18.562 1 89.44 177 SER B O 1
ATOM 2816 N N . ASN B 1 178 ? -16.734 -4.789 17.109 1 86.19 178 ASN B N 1
ATOM 2817 C CA . ASN B 1 178 ? -17.469 -5.648 18.031 1 86.19 178 ASN B CA 1
ATOM 2818 C C . ASN B 1 178 ? -17.016 -7.102 17.922 1 86.19 178 ASN B C 1
ATOM 2820 O O . ASN B 1 178 ? -17.406 -7.938 18.734 1 86.19 178 ASN B O 1
ATOM 2824 N N . LEU B 1 179 ? -16.328 -7.422 16.922 1 75.62 179 LEU B N 1
ATOM 2825 C CA . LEU B 1 179 ? -15.898 -8.797 16.688 1 75.62 179 LEU B CA 1
ATOM 2826 C C . LEU B 1 179 ? -14.539 -9.055 17.312 1 75.62 179 LEU B C 1
ATOM 2828 O O . LEU B 1 179 ? -14.07 -10.195 17.344 1 75.62 179 LEU B O 1
ATOM 2832 N N . LYS B 1 180 ? -13.984 -8.141 17.984 1 60.84 180 LYS B N 1
ATOM 2833 C CA . LYS B 1 180 ? -12.656 -8.297 18.594 1 60.84 180 LYS B CA 1
ATOM 2834 C C . LYS B 1 180 ? -12.695 -9.305 19.734 1 60.84 180 LYS B C 1
ATOM 2836 O O . LYS B 1 180 ? -13.688 -9.391 20.469 1 60.84 180 LYS B O 1
#

Radius of gyration: 20.7 Å; Cα contacts (8 Å, |Δi|>4): 680; chains: 2; bounding box: 46×60×49 Å